Protein AF-A0A4Y2DY55-F1 (afdb_monomer)

Nearest PDB structures (foldseek):
  5dmr-assembly1_A  TM=7.434E-01  e=4.545E-01  Moloney murine leukemia virus isolate Shinnick
  4rkr-assembly2_D  TM=4.134E-01  e=8.591E+00  Arthrobacter sp. FB24
  8x36-assembly1_A  TM=2.625E-01  e=5.687E+00  Solanum lycopersicum
  8x35-assembly1_A  TM=2.586E-01  e=8.591E+00  Solanum lycopersicum
  6y30-assembly2_B  TM=1.862E-01  e=9.524E+00  Homo sapiens

Sequence (293 aa):
MAFGKSKKVAEILVKPNDKSDAPMREKVEMLLEHFFPWSTSSLMENYTPEPEHFQEYTEKEAVLAAINFAVRWAQENGFKINIYTDSQSSIEALRSTRSRSAFIILAKKNLYLAGNSVELTWVKAHVGDPDNELADHHAKLATTDGENMNVQTPLSCVKFKITKNLMKDWQYNWENYDSDSGKRSRSFMPCVNKKLLVHNKCLVYFLTGHGPFPCYLHRFKKLNSPLCPCGRPGDADHYFFHCPLTKEHHLTEPALNHLVEWFKNVLKNRECILRLEMIFRFCEEMCNRLNQY

Secondary structure (DSSP, 8-state):
--SHHHHHHHHHHH-TTSS----HHHHHHHHHHHH-TTHHHHHHHS------------HHHHHHHHHHHHHHHHHHHT--EEEEE--HHHHHHHH-S----HHHHHHHHHHHHHGGGEEEEE--TTS--HHHHHHHHHHHHHHHH------PPPHHHHHHHHHHHHHHHHHHHHHH--SHHHHHHHHH-SS--TTHHHH-HHHHHHHH--SS-HHHHHHTTSSS--B-TTSSB--HHIIIII-GGGGGGPPPPPPGGGHHHHHHHHHH-HHHHHHHHHHHHHHHHHHHHHTT-

Solvent-accessible surface area (backbone atoms only — not comparable to full-atom values): 17282 Å² total; per-residue (Å²): 145,77,76,66,63,64,58,55,53,52,46,50,77,76,37,81,86,64,89,65,95,62,53,72,65,55,56,50,52,55,50,45,42,71,80,36,77,71,48,62,70,59,61,65,74,69,61,70,74,72,82,64,85,76,79,80,73,53,72,56,55,52,52,46,47,52,52,39,48,52,47,49,54,28,58,79,69,73,43,74,49,76,45,78,42,56,55,61,72,39,54,53,55,64,69,48,94,78,70,84,46,68,67,58,52,49,38,42,51,50,49,58,74,41,48,92,33,51,45,82,44,82,46,77,72,93,72,80,51,68,68,61,54,49,49,52,50,51,56,55,47,43,74,78,77,46,82,88,76,93,70,83,72,50,68,66,59,54,52,48,52,53,52,52,52,53,49,51,55,50,40,54,50,59,75,66,43,90,43,72,38,47,52,48,28,34,59,44,44,82,63,84,57,90,62,58,83,74,69,43,72,61,58,53,23,56,40,41,46,44,59,61,26,32,40,43,32,24,76,70,71,63,33,98,50,36,51,33,96,87,75,44,70,17,42,47,67,34,49,41,57,66,31,81,91,33,57,95,45,45,52,85,77,66,57,82,96,39,30,41,60,50,46,54,49,40,78,70,31,67,69,53,48,52,26,48,48,51,47,49,52,52,34,37,58,50,48,56,58,62,57,77,113

InterPro domains:
  IPR002156 Ribonuclease H domain [PF00075] (58-142)
  IPR002156 Ribonuclease H domain [PS50879] (1-144)
  IPR012337 Ribonuclease H-like superfamily [SSF53098] (57-144)
  IPR036397 Ribonuclease H superfamily [G3DSA:3.30.420.10] (38-152)

pLDDT: mean 77.85, std 19.41, range [27.19, 97.69]

Structure (mmCIF, N/CA/C/O backbone):
data_AF-A0A4Y2DY55-F1
#
_entry.id   AF-A0A4Y2DY55-F1
#
loop_
_atom_site.group_PDB
_atom_site.id
_atom_site.type_symbol
_atom_site.label_atom_id
_atom_site.label_alt_id
_atom_site.label_comp_id
_atom_site.label_asym_id
_atom_site.label_entity_id
_atom_site.label_seq_id
_atom_site.pdbx_PDB_ins_code
_atom_site.Cartn_x
_atom_site.Cartn_y
_atom_site.Cartn_z
_atom_site.occupancy
_atom_site.B_iso_or_equiv
_atom_site.auth_seq_id
_atom_site.auth_comp_id
_atom_site.auth_asym_id
_atom_site.auth_atom_id
_atom_site.pdbx_PDB_model_num
ATOM 1 N N . MET A 1 1 ? 37.511 -1.792 4.182 1.00 28.73 1 MET A N 1
ATOM 2 C CA . MET A 1 1 ? 36.784 -2.753 5.043 1.00 28.73 1 MET A CA 1
ATOM 3 C C . MET A 1 1 ? 35.260 -2.587 4.871 1.00 28.73 1 MET A C 1
ATOM 5 O O . MET A 1 1 ? 34.565 -2.295 5.827 1.00 28.73 1 MET A O 1
ATOM 9 N N . ALA A 1 2 ? 34.724 -2.738 3.646 1.00 28.81 2 ALA A N 1
ATOM 10 C CA . ALA A 1 2 ? 33.306 -2.449 3.332 1.00 28.81 2 ALA A CA 1
ATOM 11 C C . ALA A 1 2 ? 32.596 -3.562 2.523 1.00 28.81 2 ALA A C 1
ATOM 13 O O . ALA A 1 2 ? 31.478 -3.386 2.053 1.00 28.81 2 ALA A O 1
ATOM 14 N N . PHE A 1 3 ? 33.227 -4.730 2.371 1.00 27.36 3 PHE A N 1
ATOM 15 C CA . PHE A 1 3 ? 32.737 -5.809 1.501 1.00 27.36 3 PHE A CA 1
ATOM 16 C C . PHE A 1 3 ? 31.787 -6.809 2.192 1.00 27.36 3 PHE A C 1
ATOM 18 O O . PHE A 1 3 ? 31.249 -7.694 1.535 1.00 27.36 3 PHE A O 1
ATOM 25 N N . GLY A 1 4 ? 31.536 -6.665 3.501 1.00 31.44 4 GLY A N 1
ATOM 26 C CA . GLY A 1 4 ? 30.723 -7.616 4.277 1.00 31.44 4 GLY A CA 1
ATOM 27 C C . GLY A 1 4 ? 29.205 -7.400 4.205 1.00 31.44 4 GLY A C 1
ATOM 28 O O . GLY A 1 4 ? 28.454 -8.371 4.175 1.00 31.44 4 GLY A O 1
ATOM 29 N N . LYS A 1 5 ? 28.729 -6.145 4.144 1.00 37.25 5 LYS A N 1
ATOM 30 C CA . LYS A 1 5 ? 27.285 -5.834 4.224 1.00 37.25 5 LYS A CA 1
ATOM 31 C C . LYS A 1 5 ? 26.521 -6.173 2.935 1.00 37.25 5 LYS A C 1
ATOM 33 O O . LYS A 1 5 ? 25.445 -6.754 2.996 1.00 37.25 5 LYS A O 1
ATOM 38 N N . SER A 1 6 ? 27.101 -5.887 1.767 1.00 43.84 6 SER A N 1
ATOM 39 C CA . SER A 1 6 ? 26.439 -6.076 0.461 1.00 43.84 6 SER A CA 1
ATOM 40 C C . SER A 1 6 ? 26.175 -7.552 0.118 1.00 43.84 6 SER A C 1
ATOM 42 O O . SER A 1 6 ? 25.095 -7.904 -0.353 1.00 43.84 6 SER A O 1
ATOM 44 N N . LYS A 1 7 ? 27.122 -8.446 0.438 1.00 42.28 7 LYS A N 1
ATOM 45 C CA . LYS A 1 7 ? 26.986 -9.888 0.172 1.00 42.28 7 LYS A CA 1
ATOM 46 C C . LYS A 1 7 ? 25.873 -10.530 1.016 1.00 42.28 7 LYS A C 1
ATOM 48 O O . LYS A 1 7 ? 25.083 -11.313 0.503 1.00 42.28 7 LYS A O 1
ATOM 53 N N . LYS A 1 8 ? 25.756 -10.106 2.277 1.00 44.84 8 LYS A N 1
ATOM 54 C CA . LYS A 1 8 ? 24.761 -10.593 3.243 1.00 44.84 8 LYS A CA 1
ATOM 55 C C . LYS A 1 8 ? 23.335 -10.124 2.898 1.00 44.84 8 LYS A C 1
ATOM 57 O O . LYS A 1 8 ? 22.386 -10.884 3.045 1.00 44.84 8 LYS A O 1
ATOM 62 N N . VAL A 1 9 ? 23.185 -8.902 2.372 1.00 45.19 9 VAL A N 1
ATOM 63 C CA . VAL A 1 9 ? 21.902 -8.377 1.854 1.00 45.19 9 VAL A CA 1
ATOM 64 C C . VAL A 1 9 ? 21.446 -9.147 0.609 1.00 45.19 9 VAL A C 1
ATOM 66 O O . VAL A 1 9 ? 20.275 -9.509 0.505 1.00 45.19 9 VAL A O 1
ATOM 69 N N . ALA A 1 10 ? 22.369 -9.452 -0.308 1.00 39.59 10 ALA A N 1
ATOM 70 C CA . ALA A 1 10 ? 22.066 -10.256 -1.491 1.00 39.59 10 ALA A CA 1
ATOM 71 C C . ALA A 1 10 ? 21.642 -11.694 -1.128 1.00 39.59 10 ALA A C 1
ATOM 73 O O . ALA A 1 10 ? 20.697 -12.217 -1.711 1.00 39.59 10 ALA A O 1
ATOM 74 N N . GLU A 1 11 ? 22.272 -12.314 -0.127 1.00 43.06 11 GLU A N 1
ATOM 75 C CA . GLU A 1 11 ? 21.896 -13.650 0.363 1.00 43.06 11 GLU A CA 1
ATOM 76 C C . GLU A 1 11 ? 20.493 -13.676 1.003 1.00 43.06 11 GLU A C 1
ATOM 78 O O . GLU A 1 11 ? 19.710 -14.582 0.714 1.00 43.06 11 GLU A O 1
ATOM 83 N N . ILE A 1 12 ? 20.121 -12.645 1.778 1.00 46.09 12 ILE A N 1
ATOM 84 C CA . ILE A 1 12 ? 18.781 -12.505 2.389 1.00 46.09 12 ILE A CA 1
ATOM 85 C C . ILE A 1 12 ? 17.676 -12.367 1.328 1.00 46.09 12 ILE A C 1
ATOM 87 O O . ILE A 1 12 ? 16.589 -12.922 1.496 1.00 46.09 12 ILE A O 1
ATOM 91 N N . LEU A 1 13 ? 17.946 -11.654 0.230 1.00 41.47 13 LEU A N 1
ATOM 92 C CA . LEU A 1 13 ? 16.992 -11.449 -0.867 1.00 41.47 13 LEU A CA 1
ATOM 93 C C . LEU A 1 13 ? 16.804 -12.693 -1.751 1.00 41.47 13 LEU A C 1
ATOM 95 O O . LEU A 1 13 ? 15.737 -12.867 -2.338 1.00 41.47 13 LEU A O 1
ATOM 99 N N . VAL A 1 14 ? 17.828 -13.547 -1.859 1.00 38.91 14 VAL A N 1
ATOM 100 C CA . VAL A 1 14 ? 17.834 -14.708 -2.766 1.00 38.91 14 VAL A CA 1
ATOM 101 C C . VAL A 1 14 ? 17.392 -1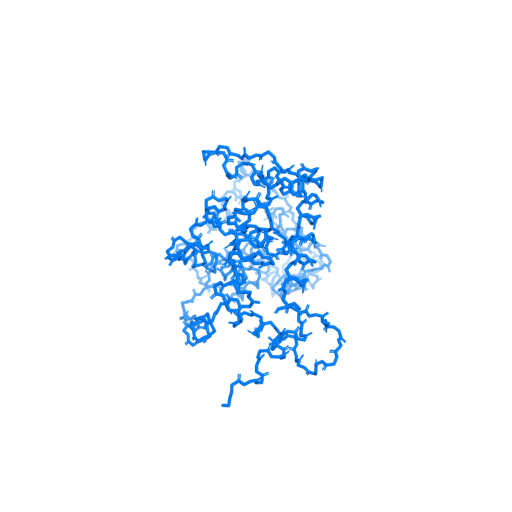5.998 -2.062 1.00 38.91 14 VAL A C 1
ATOM 103 O O . VAL A 1 14 ? 16.787 -16.855 -2.706 1.00 38.91 14 VAL A O 1
ATOM 106 N N . LYS A 1 15 ? 17.640 -16.153 -0.751 1.00 46.12 15 LYS A N 1
ATOM 107 C CA . LYS A 1 15 ? 17.261 -17.349 0.028 1.00 46.12 15 LYS A CA 1
ATOM 108 C C . LYS A 1 15 ? 16.817 -17.000 1.465 1.00 46.12 15 LYS A C 1
ATOM 110 O O . LYS A 1 15 ? 17.585 -17.177 2.408 1.00 46.12 15 LYS A O 1
ATOM 115 N N . PRO A 1 16 ? 15.563 -16.564 1.685 1.00 44.62 16 PRO A N 1
ATOM 116 C CA . PRO A 1 16 ? 15.116 -16.027 2.980 1.00 44.62 16 PRO A CA 1
ATOM 117 C C . PRO A 1 16 ? 15.140 -17.033 4.150 1.00 44.62 16 PRO A C 1
ATOM 119 O O . PRO A 1 16 ? 15.225 -16.619 5.311 1.00 44.62 16 PRO A O 1
ATOM 122 N N . ASN A 1 17 ? 15.106 -18.337 3.847 1.00 45.53 17 ASN A N 1
ATOM 123 C CA . ASN A 1 17 ? 15.098 -19.434 4.825 1.00 45.53 17 ASN A CA 1
ATOM 124 C C . ASN A 1 17 ? 16.456 -20.126 5.011 1.00 45.53 17 ASN A C 1
ATOM 126 O O . ASN A 1 17 ? 16.556 -21.030 5.835 1.00 45.53 17 ASN A O 1
ATOM 130 N N . ASP A 1 18 ? 17.487 -19.740 4.260 1.00 47.56 18 ASP A N 1
ATOM 131 C CA . ASP A 1 18 ? 18.751 -20.474 4.233 1.00 47.56 18 ASP A CA 1
ATOM 132 C C . ASP A 1 18 ? 19.837 -19.674 4.978 1.00 47.56 18 ASP A C 1
ATOM 134 O O . ASP A 1 18 ? 20.339 -18.658 4.503 1.00 47.56 18 ASP A O 1
ATOM 138 N N . LYS A 1 19 ? 20.159 -20.146 6.189 1.00 46.50 19 LYS A N 1
ATOM 139 C CA . LYS A 1 19 ? 21.408 -19.916 6.946 1.00 46.50 19 LYS A CA 1
ATOM 140 C C . LYS A 1 19 ? 21.885 -18.474 7.185 1.00 46.50 19 LYS A C 1
ATOM 142 O O . LYS A 1 19 ? 23.085 -18.209 7.125 1.00 46.50 19 LYS A O 1
ATOM 147 N N . SER A 1 20 ? 21.007 -17.556 7.579 1.00 51.97 20 SER A N 1
ATOM 148 C CA . SER A 1 20 ? 21.468 -16.435 8.409 1.00 51.97 20 SER A CA 1
ATOM 149 C C . SER A 1 20 ? 20.766 -16.464 9.761 1.00 51.97 20 SER A C 1
ATOM 151 O O . SER A 1 20 ? 19.554 -16.260 9.842 1.00 51.97 20 SER A O 1
ATOM 153 N N . ASP A 1 21 ? 21.548 -16.702 10.819 1.00 52.91 21 ASP A N 1
ATOM 154 C CA . ASP A 1 21 ? 21.138 -16.656 12.235 1.00 52.91 21 ASP A CA 1
ATOM 155 C C . ASP A 1 21 ? 20.734 -15.238 12.696 1.00 52.91 21 ASP A C 1
ATOM 157 O O . ASP A 1 21 ? 20.569 -14.972 13.883 1.00 52.91 21 ASP A O 1
ATOM 161 N N . ALA A 1 22 ? 20.579 -14.303 11.755 1.00 53.56 22 ALA A N 1
ATOM 162 C CA . ALA A 1 22 ? 20.163 -12.939 12.018 1.00 53.56 22 ALA A CA 1
ATOM 163 C C . ALA A 1 22 ? 18.680 -12.916 12.446 1.00 53.56 22 ALA A C 1
ATOM 165 O O . ALA A 1 22 ? 17.818 -13.422 11.708 1.00 53.56 22 ALA A O 1
ATOM 166 N N . PRO A 1 23 ? 18.344 -12.309 13.600 1.00 54.12 23 PRO A N 1
ATOM 167 C CA . PRO A 1 23 ? 16.967 -12.077 14.012 1.00 54.12 23 PRO A CA 1
ATOM 168 C C . PRO A 1 23 ? 16.166 -11.353 12.922 1.00 54.12 23 PRO A C 1
ATOM 170 O O . PRO A 1 23 ? 16.692 -10.524 12.181 1.00 54.12 23 PRO A O 1
ATOM 173 N N . MET A 1 24 ? 14.857 -11.612 12.844 1.00 44.44 24 MET A N 1
ATOM 174 C CA . MET A 1 24 ? 13.967 -11.010 11.835 1.00 44.44 24 MET A CA 1
ATOM 175 C C . MET A 1 24 ? 14.046 -9.475 11.805 1.00 44.44 24 MET A C 1
ATOM 177 O O . MET A 1 24 ? 13.954 -8.871 10.741 1.00 44.44 24 MET A O 1
ATOM 181 N N . ARG A 1 25 ? 14.277 -8.856 12.968 1.00 45.53 25 ARG A N 1
ATOM 182 C CA . ARG A 1 25 ? 14.511 -7.418 13.110 1.00 45.53 25 ARG A CA 1
ATOM 183 C C . ARG A 1 25 ? 15.734 -6.942 12.318 1.00 45.53 25 ARG A C 1
ATOM 185 O O . ARG A 1 25 ? 15.621 -5.988 11.562 1.00 45.53 25 ARG A O 1
ATOM 192 N N . GLU A 1 26 ? 16.852 -7.651 12.427 1.00 52.09 26 GLU A N 1
ATOM 193 C CA . GLU A 1 26 ? 18.099 -7.320 11.732 1.00 52.09 26 GLU A CA 1
ATOM 194 C C . GLU A 1 26 ? 17.940 -7.503 10.211 1.00 52.09 26 GLU A C 1
ATOM 196 O O . GLU A 1 26 ? 18.385 -6.669 9.430 1.00 52.09 26 GLU A O 1
ATOM 201 N N . LYS A 1 27 ? 17.192 -8.527 9.766 1.00 50.62 27 LYS A N 1
ATOM 202 C CA . LYS A 1 27 ? 16.850 -8.713 8.340 1.00 50.62 27 LYS A CA 1
ATOM 203 C C . LYS A 1 27 ? 16.033 -7.541 7.780 1.00 50.62 27 LYS A C 1
ATOM 205 O O . LYS A 1 27 ? 16.259 -7.126 6.646 1.00 50.62 27 LYS A O 1
ATOM 210 N N . VAL A 1 28 ? 15.094 -7.008 8.564 1.00 46.78 28 VAL A N 1
ATOM 211 C CA . VAL A 1 28 ? 14.270 -5.848 8.186 1.00 46.78 28 VAL A CA 1
ATOM 212 C C . VAL A 1 28 ? 15.101 -4.564 8.167 1.00 46.78 28 VAL A C 1
ATOM 214 O O . VAL A 1 28 ? 15.022 -3.820 7.194 1.00 46.78 28 VAL A O 1
ATOM 217 N N . GLU A 1 29 ? 15.932 -4.330 9.183 1.00 48.38 29 GLU A N 1
ATOM 218 C CA . GLU A 1 29 ? 16.834 -3.170 9.254 1.00 48.38 29 GLU A CA 1
ATOM 219 C C . GLU A 1 29 ? 17.819 -3.158 8.072 1.00 48.38 29 GLU A C 1
ATOM 221 O O . GLU A 1 29 ? 17.956 -2.141 7.397 1.00 48.38 29 GLU A O 1
ATOM 226 N N . MET A 1 30 ? 18.405 -4.306 7.718 1.00 52.41 30 MET A N 1
ATOM 227 C CA . MET A 1 30 ? 19.310 -4.430 6.567 1.00 52.41 30 MET A CA 1
ATOM 228 C C . MET A 1 30 ? 18.632 -4.151 5.216 1.00 52.41 30 MET A C 1
ATOM 230 O O . MET A 1 30 ? 19.257 -3.588 4.315 1.00 52.41 30 MET A O 1
ATOM 234 N N . LEU A 1 31 ? 17.361 -4.534 5.053 1.00 48.19 31 LEU A N 1
ATOM 235 C CA . LEU A 1 31 ? 16.581 -4.217 3.852 1.00 48.19 31 LEU A CA 1
ATOM 236 C C . LEU A 1 31 ? 16.243 -2.723 3.797 1.00 48.19 31 LEU A C 1
ATOM 238 O O . LEU A 1 31 ? 16.374 -2.104 2.743 1.00 48.19 31 LEU A O 1
ATOM 242 N N . LEU A 1 32 ? 15.854 -2.135 4.929 1.00 45.34 32 LEU A N 1
ATOM 243 C CA . LEU A 1 32 ? 15.557 -0.709 5.025 1.00 45.34 32 LEU A CA 1
ATOM 244 C C . LEU A 1 32 ? 16.797 0.151 4.752 1.00 45.34 32 LEU A C 1
ATOM 246 O O . LEU A 1 32 ? 16.690 1.103 3.991 1.00 45.34 32 LEU A O 1
ATOM 250 N N . GLU A 1 33 ? 17.977 -0.215 5.260 1.00 51.12 33 GLU A N 1
ATOM 251 C CA . GLU A 1 33 ? 19.235 0.475 4.932 1.00 51.12 33 GLU A CA 1
ATOM 252 C C . GLU A 1 33 ? 19.583 0.388 3.440 1.00 51.12 33 GLU A C 1
ATOM 254 O O . GLU A 1 33 ? 20.056 1.359 2.853 1.00 51.12 33 GLU A O 1
ATOM 259 N N . HIS A 1 34 ? 19.344 -0.763 2.804 1.00 48.78 34 HIS A N 1
ATOM 260 C CA . HIS A 1 34 ? 19.652 -0.955 1.387 1.00 48.78 34 HIS A CA 1
ATOM 261 C C . HIS A 1 34 ? 18.755 -0.116 0.468 1.00 48.78 34 HIS A C 1
ATOM 263 O O . HIS A 1 34 ? 19.238 0.487 -0.490 1.00 48.78 34 HIS A O 1
ATOM 269 N N . PHE A 1 35 ? 17.451 -0.080 0.751 1.00 43.22 35 PHE A N 1
ATOM 270 C CA . PHE A 1 35 ? 16.493 0.679 -0.054 1.00 43.22 35 PHE A CA 1
ATOM 271 C C . PHE A 1 35 ? 16.429 2.161 0.342 1.00 43.22 35 PHE A C 1
ATOM 273 O O . PHE A 1 35 ? 16.072 2.996 -0.489 1.00 43.22 35 PHE A O 1
ATOM 280 N N . PHE A 1 36 ? 16.798 2.496 1.582 1.00 50.94 36 PHE A N 1
ATOM 281 C CA . PHE A 1 36 ? 16.631 3.823 2.175 1.00 50.94 36 PHE A CA 1
ATOM 282 C C . PHE A 1 36 ? 17.839 4.196 3.068 1.00 50.94 36 PHE A C 1
ATOM 284 O O . PHE A 1 36 ? 17.703 4.294 4.292 1.00 50.94 36 PHE A O 1
ATOM 291 N N . PRO A 1 37 ? 19.022 4.454 2.477 1.00 42.47 37 PRO A N 1
ATOM 292 C CA . PRO A 1 37 ? 20.307 4.577 3.187 1.00 42.47 37 PRO A CA 1
ATOM 293 C C . PRO A 1 37 ? 20.438 5.760 4.164 1.00 42.47 37 PRO A C 1
ATOM 295 O O . PRO A 1 37 ? 21.410 5.823 4.906 1.00 42.47 37 PRO A O 1
ATOM 298 N N . TRP A 1 38 ? 19.464 6.674 4.199 1.00 41.66 38 TRP A N 1
ATOM 299 C CA . TRP A 1 38 ? 19.427 7.829 5.112 1.00 41.66 38 TRP A CA 1
ATOM 300 C C . TRP A 1 38 ? 18.340 7.707 6.189 1.00 41.66 38 TRP A C 1
ATOM 302 O O . TRP A 1 38 ? 18.188 8.586 7.031 1.00 41.66 38 TRP A O 1
ATOM 312 N N . SER A 1 39 ? 17.558 6.624 6.149 1.00 43.50 39 SER A N 1
ATOM 313 C CA . SER A 1 39 ? 16.384 6.457 7.003 1.00 43.50 39 SER A CA 1
ATOM 314 C C . SER A 1 39 ? 16.743 5.961 8.408 1.00 43.50 39 SER A C 1
ATOM 316 O O . SER A 1 39 ? 16.085 6.355 9.360 1.00 43.50 39 SER A O 1
ATOM 318 N N . THR A 1 40 ? 17.806 5.172 8.596 1.00 42.00 40 THR A N 1
ATOM 319 C CA . THR A 1 40 ? 18.056 4.514 9.892 1.00 42.00 40 THR A CA 1
ATOM 320 C C . THR A 1 40 ? 18.629 5.431 10.973 1.00 42.00 40 THR A C 1
ATOM 322 O O . THR A 1 40 ? 18.114 5.398 12.090 1.00 42.00 40 THR A O 1
ATOM 325 N N . SER A 1 41 ? 19.594 6.309 10.671 1.00 39.78 41 SER A N 1
ATOM 326 C CA . SER A 1 41 ? 20.085 7.278 11.674 1.00 39.78 41 SER A CA 1
ATOM 327 C C . SER A 1 41 ? 19.026 8.323 12.039 1.00 39.78 41 SER A C 1
ATOM 329 O O . SER A 1 41 ? 18.891 8.680 13.200 1.00 39.78 41 SER A O 1
ATOM 331 N N . SER A 1 42 ? 18.199 8.762 11.085 1.00 38.41 42 SER A N 1
ATOM 332 C CA . SER A 1 42 ? 17.177 9.786 11.344 1.00 38.41 42 SER A CA 1
ATOM 333 C C . SER A 1 42 ? 15.892 9.251 11.993 1.00 38.41 42 SER A C 1
ATOM 335 O O . SER A 1 42 ? 15.245 10.013 12.709 1.00 38.41 42 SER A O 1
ATOM 337 N N . LEU A 1 43 ? 15.489 7.993 11.753 1.00 38.47 43 LEU A N 1
ATOM 338 C CA . LEU A 1 43 ? 14.242 7.438 12.310 1.00 38.47 43 LEU A CA 1
ATOM 339 C C . LEU A 1 43 ? 14.391 6.868 13.722 1.00 38.47 43 LEU A C 1
ATOM 341 O O . LEU A 1 43 ? 13.383 6.779 14.420 1.00 38.47 43 LEU A O 1
ATOM 345 N N . MET A 1 44 ? 15.597 6.466 14.146 1.00 34.53 44 MET A N 1
ATOM 346 C CA . MET A 1 44 ? 15.798 5.911 15.492 1.00 34.53 44 MET A CA 1
ATOM 347 C C . MET A 1 44 ? 16.407 6.900 16.495 1.00 34.53 44 MET A C 1
ATOM 349 O O . MET A 1 44 ? 16.096 6.768 17.675 1.00 34.53 44 MET A O 1
ATOM 353 N N . GLU A 1 45 ? 17.200 7.898 16.078 1.00 34.53 45 GLU A N 1
ATOM 354 C CA . GLU A 1 45 ? 17.798 8.860 17.030 1.00 34.53 45 GLU A CA 1
ATOM 355 C C . GLU A 1 45 ? 16.877 10.036 17.397 1.00 34.53 45 GLU A C 1
ATOM 357 O O . GLU A 1 45 ? 17.032 10.592 18.476 1.00 34.53 45 GLU A O 1
ATOM 362 N N . ASN A 1 46 ? 15.868 10.366 16.578 1.00 35.62 46 ASN A N 1
ATOM 363 C CA . ASN A 1 46 ? 14.994 11.529 16.817 1.00 35.62 46 ASN A CA 1
ATOM 364 C C . ASN A 1 46 ? 13.515 11.193 17.068 1.00 35.62 46 ASN A C 1
ATOM 366 O O . ASN A 1 46 ? 12.682 12.096 17.086 1.00 35.62 46 ASN A O 1
ATOM 370 N N . TYR A 1 47 ? 13.161 9.922 17.282 1.00 37.00 47 TYR A N 1
ATOM 371 C CA . TYR A 1 47 ? 11.809 9.559 17.724 1.00 37.00 47 TYR A CA 1
ATOM 372 C C . TYR A 1 47 ? 11.814 9.064 19.172 1.00 37.00 47 TYR A C 1
ATOM 374 O O . TYR A 1 47 ? 11.390 7.953 19.484 1.00 37.00 47 TYR A O 1
ATOM 382 N N . THR A 1 48 ? 12.267 9.916 20.086 1.00 31.64 48 THR A N 1
ATOM 383 C CA . THR A 1 48 ? 11.601 10.024 21.384 1.00 31.64 48 THR A CA 1
ATOM 384 C C . THR A 1 48 ? 10.320 10.802 21.128 1.00 31.64 48 THR A C 1
ATOM 386 O O . THR A 1 48 ? 10.414 12.007 20.892 1.00 31.64 48 THR A O 1
ATOM 389 N N . PRO A 1 49 ? 9.129 10.171 21.110 1.00 32.66 49 PRO A N 1
ATOM 390 C CA . PRO A 1 49 ? 7.923 10.968 21.227 1.00 32.66 49 PRO A CA 1
ATOM 391 C C . PRO A 1 49 ? 8.091 11.786 22.509 1.00 32.66 49 PRO A C 1
ATOM 393 O O . PRO A 1 49 ? 8.248 11.206 23.587 1.00 32.66 49 PRO A O 1
ATOM 396 N N . GLU A 1 50 ? 8.130 13.114 22.377 1.00 27.19 50 GLU A N 1
ATOM 397 C CA . GLU A 1 50 ? 7.818 14.013 23.485 1.00 27.19 50 GLU A CA 1
ATOM 398 C C . GLU A 1 50 ? 6.604 13.400 24.194 1.00 27.19 50 GLU A C 1
ATOM 400 O O . GLU A 1 50 ? 5.637 13.028 23.512 1.00 27.19 50 GLU A O 1
ATOM 405 N N . PRO A 1 51 ? 6.644 13.193 25.519 1.00 33.09 51 PRO A N 1
ATOM 406 C CA . PRO A 1 51 ? 5.496 12.718 26.262 1.00 33.09 51 PRO A CA 1
ATOM 407 C C . PRO A 1 51 ? 4.483 13.863 26.365 1.00 33.09 51 PRO A C 1
ATOM 409 O O . PRO A 1 51 ? 4.101 14.274 27.457 1.00 33.09 51 PRO A O 1
ATOM 412 N N . GLU A 1 52 ? 4.014 14.379 25.227 1.00 33.75 52 GLU A N 1
ATOM 413 C CA . GLU A 1 52 ? 2.707 15.002 25.177 1.00 33.75 52 GLU A CA 1
ATOM 414 C C . GLU A 1 52 ? 1.755 13.971 25.783 1.00 33.75 52 GLU A C 1
ATOM 416 O O . GLU A 1 52 ? 1.761 12.794 25.415 1.00 33.75 52 GLU A O 1
ATOM 421 N N . HIS A 1 53 ? 1.018 14.364 26.816 1.00 38.50 53 HIS A N 1
ATOM 422 C CA . HIS A 1 53 ? 0.028 13.511 27.456 1.00 38.50 53 HIS A CA 1
ATOM 423 C C . HIS A 1 53 ? -1.009 13.080 26.406 1.00 38.50 53 HIS A C 1
ATOM 425 O O . HIS A 1 53 ? -1.984 13.773 26.131 1.00 38.50 53 HIS A O 1
ATOM 431 N N . PHE A 1 54 ? -0.767 11.934 25.766 1.00 39.53 54 PHE A N 1
ATOM 432 C CA . PHE A 1 54 ? -1.565 11.428 24.655 1.00 39.53 54 PHE A CA 1
ATOM 433 C C . PHE A 1 54 ? -2.811 10.711 25.177 1.00 39.53 54 PHE A C 1
ATOM 435 O O . PHE A 1 54 ? -2.915 9.484 25.097 1.00 39.53 54 PHE A O 1
ATOM 442 N N . GLN A 1 55 ? -3.774 11.480 25.674 1.00 43.56 55 GLN A N 1
ATOM 443 C CA . GLN A 1 55 ? -5.112 10.994 26.005 1.00 43.56 55 GLN A CA 1
ATOM 444 C C . GLN A 1 55 ? -6.135 11.543 25.014 1.00 43.56 55 GLN A C 1
ATOM 446 O O . GLN A 1 55 ? -6.918 12.432 25.309 1.00 43.56 55 GLN A O 1
ATOM 451 N N . GLU A 1 56 ? -6.132 10.976 23.810 1.00 45.03 56 GLU A N 1
ATOM 452 C CA . GLU A 1 56 ? -7.319 11.023 22.954 1.00 45.03 56 GLU A CA 1
ATOM 453 C C . GLU A 1 56 ? -8.011 9.667 23.057 1.00 45.03 56 GLU A C 1
ATOM 455 O O . GLU A 1 56 ? -7.500 8.657 22.559 1.00 45.03 56 GLU A O 1
ATOM 460 N N . TYR A 1 57 ? -9.158 9.658 23.731 1.00 56.44 57 TYR A N 1
ATOM 461 C CA . TYR A 1 57 ? -10.052 8.512 23.794 1.00 56.44 57 TYR A CA 1
ATOM 462 C C . TYR A 1 57 ? -10.862 8.415 22.511 1.00 56.44 57 TYR A C 1
ATOM 464 O O . TYR A 1 57 ? -11.405 9.406 22.025 1.00 56.44 57 TYR A O 1
ATOM 472 N N . THR A 1 58 ? -10.988 7.208 21.964 1.00 67.75 58 THR A N 1
ATOM 473 C CA . THR A 1 58 ? -12.071 6.970 21.007 1.00 67.75 58 THR A CA 1
ATOM 474 C C . THR A 1 58 ? -13.407 7.012 21.750 1.00 67.75 58 THR A C 1
ATOM 476 O O . THR A 1 58 ? -13.484 6.604 22.908 1.00 67.75 58 THR A O 1
ATOM 479 N N . GLU A 1 59 ? -14.476 7.458 21.088 1.00 74.00 59 GLU A N 1
ATOM 480 C CA . GLU A 1 59 ? -15.843 7.487 21.642 1.00 74.00 59 GLU A CA 1
ATOM 481 C C . GLU A 1 59 ? -16.214 6.157 22.326 1.00 74.00 59 GLU A C 1
ATOM 483 O O . GLU A 1 59 ? -16.669 6.111 23.466 1.00 74.00 59 GLU A O 1
ATOM 488 N N . LYS A 1 60 ? -15.879 5.044 21.668 1.00 75.50 60 LYS A N 1
ATOM 489 C CA . LYS A 1 60 ? -16.052 3.687 22.190 1.00 75.50 60 LYS A CA 1
ATOM 490 C C . LYS A 1 60 ? -15.315 3.434 23.511 1.00 75.50 60 LYS A C 1
ATOM 492 O O . LYS A 1 60 ? -15.827 2.734 24.379 1.00 75.50 60 LYS A O 1
ATOM 497 N N . GLU A 1 61 ? -14.091 3.929 23.661 1.00 74.56 61 GLU A N 1
ATOM 498 C CA . GLU A 1 61 ? -13.307 3.753 24.890 1.00 74.56 61 GLU A CA 1
ATOM 499 C C . GLU A 1 61 ? -13.874 4.587 26.037 1.00 74.56 61 GLU A C 1
ATOM 501 O O . GLU A 1 61 ? -13.945 4.078 27.154 1.00 74.56 61 GLU A O 1
ATOM 506 N N . ALA A 1 62 ? -14.342 5.806 25.752 1.00 76.69 62 ALA A N 1
ATOM 507 C CA . ALA A 1 62 ? -15.020 6.652 26.730 1.00 76.69 62 ALA A CA 1
ATOM 508 C C . ALA A 1 62 ? -16.314 5.995 27.243 1.00 76.69 62 ALA A C 1
ATOM 510 O O . ALA A 1 62 ? -16.527 5.901 28.452 1.00 76.69 62 ALA A O 1
ATOM 511 N N . VAL A 1 63 ? -17.131 5.429 26.349 1.00 82.88 63 VAL A N 1
ATOM 512 C CA . VAL A 1 63 ? -18.354 4.713 26.749 1.00 82.88 63 VAL A CA 1
ATOM 513 C C . VAL A 1 63 ? -18.032 3.465 27.575 1.00 82.88 63 VAL A C 1
ATOM 515 O O . VAL A 1 63 ? -18.644 3.217 28.612 1.00 82.88 63 VAL A O 1
ATOM 518 N N . LEU A 1 64 ? -17.031 2.679 27.172 1.00 84.00 64 LEU A N 1
ATOM 519 C CA . LEU A 1 64 ? -16.605 1.508 27.942 1.00 84.00 64 LEU A CA 1
ATOM 520 C C . LEU A 1 64 ? -16.022 1.884 29.319 1.00 84.00 64 LEU A C 1
ATOM 522 O O . LEU A 1 64 ? -16.172 1.112 30.268 1.00 84.00 64 LEU A O 1
ATOM 526 N N . ALA A 1 65 ? -15.384 3.051 29.442 1.00 82.38 65 ALA A N 1
ATOM 527 C CA . ALA A 1 65 ? -14.944 3.636 30.711 1.00 82.38 65 ALA A CA 1
ATOM 528 C C . ALA A 1 65 ? -16.118 3.988 31.617 1.00 82.38 65 ALA A C 1
ATOM 530 O O . ALA A 1 65 ? -16.120 3.548 32.768 1.00 82.38 65 ALA A O 1
ATOM 531 N N . ALA A 1 66 ? -17.140 4.657 31.084 1.00 84.31 66 ALA A N 1
ATOM 532 C CA . ALA A 1 66 ? -18.363 4.960 31.818 1.00 84.31 66 ALA A CA 1
ATOM 533 C C . ALA A 1 66 ? -19.077 3.682 32.299 1.00 84.31 66 ALA A C 1
ATOM 535 O O . ALA A 1 66 ? -19.411 3.569 33.478 1.00 84.31 66 ALA A O 1
ATOM 536 N N . ILE A 1 67 ? -19.223 2.670 31.432 1.00 86.12 67 ILE A N 1
ATOM 537 C CA . ILE A 1 67 ? -19.826 1.376 31.801 1.00 86.12 67 ILE A CA 1
ATOM 538 C C . ILE A 1 67 ? -19.025 0.709 32.925 1.00 86.12 67 ILE A C 1
ATOM 540 O O . ILE A 1 67 ? -19.591 0.287 33.930 1.00 86.12 67 ILE A O 1
ATOM 544 N N . ASN A 1 68 ? -17.700 0.615 32.779 1.00 87.75 68 ASN A N 1
ATOM 545 C CA . ASN A 1 68 ? -16.849 -0.016 33.786 1.00 87.75 68 ASN A CA 1
ATOM 546 C C . ASN A 1 68 ? -16.884 0.730 35.131 1.00 87.75 68 ASN A C 1
ATOM 548 O O . ASN A 1 68 ? -16.832 0.093 36.182 1.00 87.75 68 ASN A O 1
ATOM 552 N N . PHE A 1 69 ? -16.980 2.060 35.104 1.00 86.06 69 PHE A N 1
ATOM 553 C CA . PHE A 1 69 ? -17.140 2.880 36.301 1.00 86.06 69 PHE A CA 1
ATOM 554 C C . PHE A 1 69 ? -18.475 2.593 37.000 1.00 86.06 69 PHE A C 1
ATOM 556 O O . PHE A 1 69 ? -18.477 2.260 38.183 1.00 86.06 69 PHE A O 1
ATOM 563 N N . ALA A 1 70 ? -19.589 2.627 36.263 1.00 85.69 70 ALA A N 1
ATOM 564 C CA . ALA A 1 70 ? -20.921 2.354 36.802 1.00 85.69 70 ALA A CA 1
ATOM 565 C C . ALA A 1 70 ? -21.033 0.941 37.400 1.00 85.69 70 ALA A C 1
ATOM 567 O O . ALA A 1 70 ? -21.579 0.769 38.489 1.00 85.69 70 ALA A O 1
ATOM 568 N N . VAL A 1 71 ? -20.452 -0.064 36.732 1.00 88.06 71 VAL A N 1
ATOM 569 C CA . VAL A 1 71 ? -20.383 -1.445 37.240 1.00 88.06 71 VAL A CA 1
ATOM 570 C C . VAL A 1 71 ? -19.669 -1.496 38.589 1.00 88.06 71 VAL A C 1
ATOM 572 O O . VAL A 1 71 ? -20.193 -2.070 39.542 1.00 88.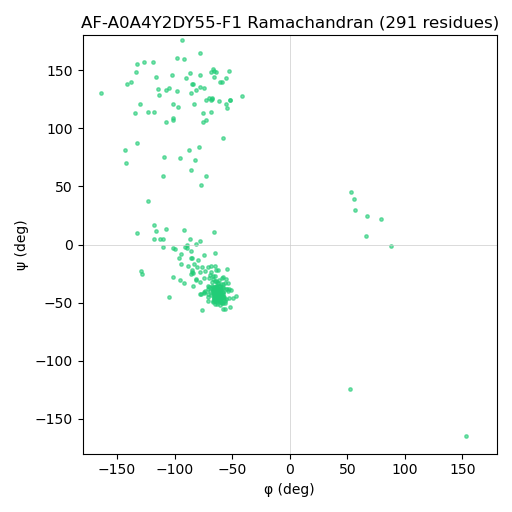06 71 VAL A O 1
ATOM 575 N N . ARG A 1 72 ? -18.482 -0.887 38.685 1.00 87.75 72 ARG A N 1
ATOM 576 C CA . ARG A 1 72 ? -17.698 -0.881 39.925 1.00 87.75 72 ARG A CA 1
ATOM 577 C C . ARG A 1 72 ? -18.419 -0.154 41.049 1.00 87.75 72 ARG A C 1
ATOM 579 O O . ARG A 1 72 ? -18.493 -0.684 42.150 1.00 87.75 72 ARG A O 1
ATOM 586 N N . TRP A 1 73 ? -18.993 1.008 40.753 1.00 87.31 73 TRP A N 1
ATOM 587 C CA . TRP A 1 73 ? -19.769 1.779 41.715 1.00 87.31 73 TRP A CA 1
ATOM 588 C C . TRP A 1 73 ? -20.947 0.964 42.266 1.00 87.31 73 TRP A C 1
ATOM 590 O O . TRP A 1 73 ? -21.148 0.914 43.479 1.00 87.31 73 TRP A O 1
ATOM 600 N N . ALA A 1 74 ? -21.681 0.253 41.405 1.00 87.50 74 ALA A N 1
ATOM 601 C CA . ALA A 1 74 ? -22.780 -0.608 41.835 1.00 87.50 74 ALA A CA 1
ATOM 602 C C . ALA A 1 74 ? -22.304 -1.761 42.729 1.00 87.50 74 ALA A C 1
ATOM 604 O O . ALA A 1 74 ? -22.936 -2.049 43.742 1.00 87.50 74 ALA A O 1
ATOM 605 N N . GLN A 1 75 ? -21.171 -2.390 42.397 1.00 87.56 75 GLN A N 1
ATOM 606 C CA . GLN A 1 75 ? -20.582 -3.456 43.212 1.00 87.56 75 GLN A CA 1
ATOM 607 C C . GLN A 1 75 ? -20.108 -2.955 44.581 1.00 87.56 75 GLN A C 1
ATOM 609 O O . GLN A 1 75 ? -20.397 -3.592 45.590 1.00 87.56 75 GLN A O 1
ATOM 614 N N . GLU A 1 76 ? -19.404 -1.822 44.618 1.00 88.25 76 GLU A N 1
ATOM 615 C CA . GLU A 1 76 ? -18.862 -1.220 45.844 1.00 88.25 76 GLU A CA 1
ATOM 616 C C . GLU A 1 76 ? -19.979 -0.795 46.812 1.00 88.25 76 GLU A C 1
ATOM 618 O O . GLU A 1 76 ? -19.812 -0.894 48.025 1.00 88.25 76 GLU A O 1
ATOM 623 N N . ASN A 1 77 ? -21.138 -0.391 46.284 1.00 88.81 77 ASN A N 1
ATOM 624 C CA . ASN A 1 77 ? -22.288 0.043 47.079 1.00 88.81 77 ASN A CA 1
ATOM 625 C C . ASN A 1 77 ? -23.373 -1.037 47.257 1.00 88.81 77 ASN A C 1
ATOM 627 O O . ASN A 1 77 ? -24.362 -0.805 47.949 1.00 88.81 77 ASN A O 1
ATOM 631 N N . GLY A 1 78 ? -23.221 -2.212 46.638 1.00 88.88 78 GLY A N 1
ATOM 632 C CA . GLY A 1 78 ? -24.207 -3.296 46.706 1.00 88.88 78 GLY A CA 1
ATOM 633 C C . GLY A 1 78 ? -25.542 -2.991 46.011 1.00 88.88 78 GLY A C 1
ATOM 634 O O . GLY A 1 78 ? -26.562 -3.582 46.366 1.00 88.88 78 GLY A O 1
ATOM 635 N N . PHE A 1 79 ? -25.560 -2.082 45.032 1.00 90.12 79 PHE A N 1
ATOM 636 C CA . PHE A 1 79 ? -26.770 -1.735 44.286 1.00 90.12 79 PHE A CA 1
ATOM 637 C C . PHE A 1 79 ? -26.999 -2.653 43.088 1.00 90.12 79 PHE A C 1
ATOM 639 O O . PHE A 1 79 ? -26.062 -3.096 42.422 1.00 90.12 79 PHE A O 1
ATOM 646 N N . LYS A 1 80 ? -28.280 -2.875 42.777 1.00 92.69 80 LYS A N 1
ATOM 647 C CA . LYS A 1 80 ? -28.706 -3.462 41.509 1.00 92.69 80 LYS A CA 1
ATOM 648 C C . LYS A 1 80 ? -29.108 -2.347 40.544 1.00 92.69 80 LYS A C 1
ATOM 650 O O . LYS A 1 80 ? -30.044 -1.610 40.841 1.00 92.69 80 LYS A O 1
ATOM 655 N N . ILE A 1 81 ? -28.415 -2.230 39.413 1.00 90.00 81 ILE A N 1
ATOM 656 C CA . ILE A 1 81 ? -28.622 -1.163 38.420 1.00 90.00 81 ILE A CA 1
ATOM 657 C C . ILE A 1 81 ? -28.862 -1.726 37.013 1.00 90.00 81 ILE A C 1
ATOM 659 O O . ILE A 1 81 ? -28.427 -2.834 36.693 1.00 90.00 81 ILE A O 1
ATOM 663 N N . ASN A 1 82 ? -29.513 -0.934 36.159 1.00 90.50 82 ASN A N 1
ATOM 664 C CA . ASN A 1 82 ? -29.539 -1.144 34.711 1.00 90.50 82 ASN A CA 1
ATOM 665 C C . ASN A 1 82 ? -28.800 0.016 34.037 1.00 90.50 82 ASN A C 1
ATOM 667 O O . ASN A 1 82 ? -29.076 1.179 34.331 1.00 90.50 82 ASN A O 1
ATOM 671 N N . ILE A 1 83 ? -27.846 -0.302 33.168 1.00 89.31 83 ILE A N 1
ATOM 672 C CA . ILE A 1 83 ? -27.054 0.664 32.411 1.00 89.31 83 ILE A CA 1
ATOM 673 C C . ILE A 1 83 ? -27.624 0.728 31.000 1.00 89.31 83 ILE A C 1
ATOM 675 O O . ILE A 1 83 ? -27.625 -0.272 30.282 1.00 89.31 83 ILE A O 1
ATOM 679 N N . TYR A 1 84 ? -28.051 1.914 30.587 1.00 88.81 84 TYR A N 1
ATOM 680 C CA . TYR A 1 84 ? -28.497 2.182 29.225 1.00 88.81 84 TYR A CA 1
ATOM 681 C C . TYR A 1 84 ? -27.355 2.820 28.433 1.00 88.81 84 TYR A C 1
ATOM 683 O O . TYR A 1 84 ? -26.687 3.729 28.921 1.00 88.81 84 TYR A O 1
ATOM 691 N N . THR A 1 85 ? -27.085 2.318 27.229 1.00 88.00 85 THR A N 1
ATOM 692 C CA . THR A 1 85 ? -26.087 2.903 26.324 1.00 88.00 85 THR A CA 1
ATOM 693 C C . THR A 1 85 ? -26.568 2.841 24.886 1.00 88.00 85 THR A C 1
ATOM 695 O O . THR A 1 85 ? -27.098 1.824 24.436 1.00 88.00 85 THR A O 1
ATOM 698 N N . ASP A 1 86 ? -26.349 3.912 24.140 1.00 88.88 86 ASP A N 1
ATOM 699 C CA . ASP A 1 86 ? -26.633 3.976 22.711 1.00 88.88 86 ASP A CA 1
ATOM 700 C C . ASP A 1 86 ? -25.494 3.431 21.831 1.00 88.88 86 ASP A C 1
ATOM 702 O O . ASP A 1 86 ? -25.677 3.123 20.647 1.00 88.88 86 ASP A O 1
ATOM 706 N N . SER A 1 87 ? -24.327 3.190 22.430 1.00 87.88 87 SER A N 1
ATOM 707 C CA . SER A 1 87 ? -23.135 2.703 21.747 1.00 87.88 87 SER A CA 1
ATOM 708 C C . SER A 1 87 ? -23.195 1.195 21.493 1.00 87.88 87 SER A C 1
ATOM 710 O O . SER A 1 87 ? -22.600 0.375 22.207 1.00 87.88 87 SER A O 1
ATOM 712 N N . GLN A 1 88 ? -23.852 0.805 20.398 1.00 87.69 88 GLN A N 1
ATOM 713 C CA . GLN A 1 88 ? -23.900 -0.593 19.948 1.00 87.69 88 GLN A CA 1
ATOM 714 C C . GLN A 1 88 ? -22.488 -1.198 19.815 1.00 87.69 88 GLN A C 1
ATOM 716 O O . GLN A 1 88 ? -22.240 -2.337 20.220 1.00 87.69 88 GLN A O 1
ATOM 721 N N . SER A 1 89 ? -21.524 -0.409 19.330 1.00 85.94 89 SER A N 1
ATOM 722 C CA . SER A 1 89 ? -20.134 -0.844 19.141 1.00 85.94 89 SER A CA 1
ATOM 723 C C . SER A 1 89 ? -19.405 -1.192 20.451 1.00 85.94 89 SER A C 1
ATOM 725 O O . SER A 1 89 ? -18.478 -2.014 20.443 1.00 85.94 89 SER A O 1
ATOM 727 N N . SER A 1 90 ? -19.814 -0.590 21.574 1.00 86.25 90 SER A N 1
ATOM 728 C CA . SER A 1 90 ? -19.294 -0.865 22.919 1.00 86.25 90 SER A CA 1
ATOM 729 C C . SER A 1 90 ? -19.880 -2.161 23.476 1.00 86.25 90 SER A C 1
ATOM 731 O O . SER A 1 90 ? -19.135 -3.013 23.966 1.00 86.25 90 SER A O 1
ATOM 733 N N . ILE A 1 91 ? -21.185 -2.380 23.289 1.00 87.50 91 ILE A N 1
ATOM 734 C CA . ILE A 1 91 ? -21.860 -3.638 23.647 1.00 87.50 91 ILE A CA 1
ATOM 735 C C . ILE A 1 91 ? -21.251 -4.816 22.881 1.00 87.50 91 ILE A C 1
ATOM 737 O O . ILE A 1 91 ? -20.897 -5.838 23.471 1.00 87.50 91 ILE A O 1
ATOM 741 N N . GLU A 1 92 ? -21.054 -4.676 21.571 1.00 88.25 92 GLU A N 1
ATOM 742 C CA . GLU A 1 92 ? -20.405 -5.703 20.749 1.00 88.25 92 GLU A CA 1
ATOM 743 C C . GLU A 1 92 ? -18.967 -5.989 21.210 1.00 88.25 92 GLU A C 1
ATOM 745 O O . GLU A 1 92 ? -18.515 -7.138 21.220 1.00 88.25 92 GLU A O 1
ATOM 750 N N . ALA A 1 93 ? -18.244 -4.961 21.666 1.00 85.75 93 ALA A N 1
ATOM 751 C CA . ALA A 1 93 ? -16.907 -5.128 22.225 1.00 85.75 93 ALA A CA 1
ATOM 752 C C . ALA A 1 93 ? -16.916 -5.960 23.509 1.00 85.75 93 ALA A C 1
ATOM 754 O O . ALA A 1 93 ? -16.057 -6.834 23.667 1.00 85.75 93 ALA A O 1
ATOM 755 N N . LEU A 1 94 ? -17.885 -5.712 24.397 1.00 87.19 94 LEU A N 1
ATOM 756 C CA . LEU A 1 94 ? -18.091 -6.466 25.635 1.00 87.19 94 LEU A CA 1
ATOM 757 C C . LEU A 1 94 ? -18.552 -7.909 25.363 1.00 87.19 94 LEU A C 1
ATOM 759 O O . LEU A 1 94 ? -18.141 -8.828 26.065 1.00 87.19 94 LEU A O 1
ATOM 763 N N . ARG A 1 95 ? -19.307 -8.146 24.289 1.00 86.62 95 ARG A N 1
ATOM 764 C CA . ARG A 1 95 ? -19.728 -9.499 23.878 1.00 86.62 95 ARG A CA 1
ATOM 765 C C . ARG A 1 95 ? -18.639 -10.304 23.164 1.00 86.62 95 ARG A C 1
ATOM 767 O O . ARG A 1 95 ? -18.686 -11.529 23.152 1.00 86.62 95 ARG A O 1
ATOM 774 N N . SER A 1 96 ? -17.648 -9.644 22.563 1.00 84.88 96 SER A N 1
ATOM 775 C CA . SER A 1 96 ? -16.593 -10.319 21.794 1.00 84.88 96 SER A CA 1
ATOM 776 C C . SER A 1 96 ? -15.798 -11.339 22.629 1.00 84.88 96 SER A C 1
ATOM 778 O O . SER A 1 96 ? -15.402 -11.063 23.753 1.00 84.88 96 SER A O 1
ATOM 780 N N . THR A 1 97 ? -15.445 -12.498 22.082 1.00 77.00 97 THR A N 1
ATOM 781 C CA . THR A 1 97 ? -14.604 -13.482 22.798 1.00 77.00 97 THR A CA 1
ATOM 782 C C . THR A 1 97 ? -13.098 -13.227 22.660 1.00 77.00 97 THR A C 1
ATOM 784 O O . THR A 1 97 ? -12.302 -13.833 23.368 1.00 77.00 97 THR A O 1
ATOM 787 N N . ARG A 1 98 ? -12.675 -12.327 21.758 1.00 75.94 98 ARG A N 1
ATOM 788 C CA . ARG A 1 98 ? -11.264 -12.153 21.346 1.00 75.94 98 ARG A CA 1
ATOM 789 C C . ARG A 1 98 ? -10.731 -10.730 21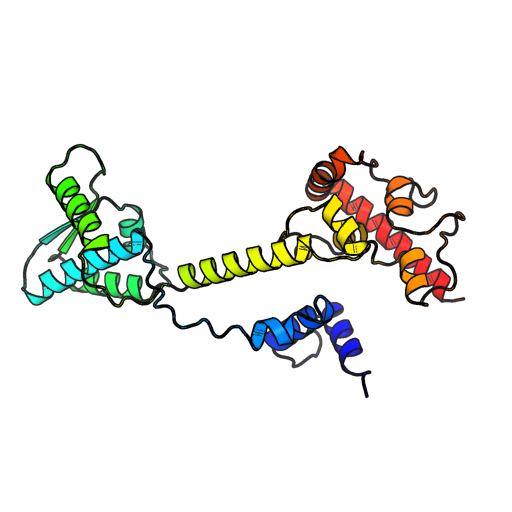.544 1.00 75.94 98 ARG A C 1
ATOM 791 O O . ARG A 1 98 ? -9.976 -10.218 20.715 1.00 75.94 98 ARG A O 1
ATOM 798 N N . SER A 1 99 ? -11.119 -10.058 22.624 1.00 76.31 99 SER A N 1
ATOM 799 C CA . SER A 1 99 ? -10.622 -8.706 22.911 1.00 76.31 99 SER A CA 1
ATOM 800 C C . SER A 1 99 ? -9.130 -8.719 23.246 1.00 76.31 99 SER A C 1
ATOM 802 O O . SER A 1 99 ? -8.711 -9.405 24.166 1.00 76.31 99 SER A O 1
ATOM 804 N N . ARG A 1 100 ? -8.330 -7.926 22.519 1.00 69.75 100 ARG A N 1
ATOM 805 C CA . ARG A 1 100 ? -6.887 -7.729 22.780 1.00 69.75 100 ARG A CA 1
ATOM 806 C C . ARG A 1 100 ? -6.576 -6.505 23.651 1.00 69.75 100 ARG A C 1
ATOM 808 O O . ARG A 1 100 ? -5.426 -6.296 24.013 1.00 69.75 100 ARG A O 1
ATOM 815 N N . SER A 1 101 ? -7.578 -5.674 23.940 1.00 76.00 101 SER A N 1
ATOM 816 C CA . SER A 1 101 ? -7.426 -4.495 24.798 1.00 76.00 101 SER A CA 1
ATOM 817 C C . SER A 1 101 ? -7.530 -4.909 26.264 1.00 76.00 101 SER A C 1
ATOM 819 O O . SER A 1 101 ? -8.566 -5.438 26.671 1.00 76.00 101 SER A O 1
ATOM 821 N N . ALA A 1 102 ? -6.478 -4.646 27.045 1.00 78.19 102 ALA A N 1
ATOM 822 C CA . ALA A 1 102 ? -6.445 -4.909 28.485 1.00 78.19 102 ALA A CA 1
ATOM 823 C C . ALA A 1 102 ? -7.608 -4.223 29.216 1.00 78.19 102 ALA A C 1
ATOM 825 O O . ALA A 1 102 ? -8.245 -4.825 30.075 1.00 78.19 102 ALA A O 1
ATOM 826 N N . PHE A 1 103 ? -7.946 -3.003 28.795 1.00 78.62 103 PHE A N 1
ATOM 827 C CA . PHE A 1 103 ? -9.068 -2.246 29.331 1.00 78.62 103 PHE A CA 1
ATOM 828 C C . PHE A 1 103 ? -10.421 -2.944 29.092 1.00 78.62 103 PHE A C 1
ATOM 830 O O . PHE A 1 103 ? -11.212 -3.107 30.017 1.00 78.62 103 PHE A O 1
ATOM 837 N N . ILE A 1 104 ? -10.659 -3.457 27.879 1.00 82.50 104 ILE A N 1
ATOM 838 C CA . ILE A 1 104 ? -11.890 -4.204 27.562 1.00 82.50 104 ILE A CA 1
ATOM 839 C C . ILE A 1 104 ? -11.956 -5.519 28.349 1.00 82.50 104 ILE A C 1
ATOM 841 O O . ILE A 1 104 ? -13.028 -5.918 28.798 1.00 82.50 104 ILE A O 1
ATOM 845 N N . ILE A 1 105 ? -10.820 -6.202 28.515 1.00 85.19 105 ILE A N 1
ATOM 846 C CA . ILE A 1 105 ? -10.738 -7.431 29.316 1.00 85.19 105 ILE A CA 1
ATOM 847 C C . ILE A 1 105 ? -11.095 -7.135 30.780 1.00 85.19 105 ILE A C 1
ATOM 849 O O . ILE A 1 105 ? -11.857 -7.889 31.384 1.00 85.19 105 ILE A O 1
ATOM 853 N N . LEU A 1 106 ? -10.601 -6.024 31.333 1.00 84.81 106 LEU A N 1
ATOM 854 C CA . LEU A 1 106 ? -10.933 -5.585 32.688 1.00 84.81 106 LEU A CA 1
ATOM 855 C C . LEU A 1 106 ? -12.427 -5.260 32.831 1.00 84.81 106 LEU A C 1
ATOM 857 O O . LEU A 1 106 ? -13.067 -5.776 33.743 1.00 84.81 106 LEU A O 1
ATOM 861 N N . ALA A 1 107 ? -12.993 -4.483 31.903 1.00 86.88 107 ALA A N 1
ATOM 862 C CA . ALA A 1 107 ? -14.415 -4.139 31.913 1.00 86.88 107 ALA A CA 1
ATOM 863 C C . ALA A 1 107 ? -15.315 -5.385 31.866 1.00 86.88 107 ALA A C 1
ATOM 865 O O . ALA A 1 107 ? -16.280 -5.488 32.619 1.00 86.88 107 ALA A O 1
ATOM 866 N N . LYS A 1 108 ? -14.954 -6.386 31.051 1.00 89.56 108 LYS A N 1
ATOM 867 C CA . LYS A 1 108 ? -15.649 -7.685 31.015 1.00 89.56 108 LYS A CA 1
ATOM 868 C C . LYS A 1 108 ? -15.574 -8.430 32.327 1.00 89.56 108 LYS A C 1
ATOM 870 O O . LYS A 1 108 ? -16.572 -8.994 32.757 1.00 89.56 108 LYS A O 1
ATOM 875 N N . LYS A 1 109 ? -14.388 -8.465 32.936 1.00 89.81 109 LYS A N 1
ATOM 876 C CA . LYS A 1 109 ? -14.190 -9.138 34.216 1.00 89.81 109 LYS A CA 1
ATOM 877 C C . LYS A 1 109 ? -15.074 -8.504 35.287 1.00 89.81 109 LYS A C 1
ATOM 879 O O . LYS A 1 109 ? -15.744 -9.235 36.003 1.00 89.81 109 LYS A O 1
ATOM 884 N N . ASN A 1 110 ? -15.121 -7.176 35.356 1.00 89.81 110 ASN A N 1
ATOM 885 C CA . ASN A 1 110 ? -15.956 -6.466 36.324 1.00 89.81 110 ASN A CA 1
ATOM 886 C C . ASN A 1 110 ? -17.446 -6.705 36.066 1.00 89.81 110 ASN A C 1
ATOM 888 O O . ASN A 1 110 ? -18.171 -7.042 36.995 1.00 89.81 110 ASN A O 1
ATOM 892 N N . LEU A 1 111 ? -17.884 -6.637 34.805 1.00 89.94 111 LEU A N 1
ATOM 893 C CA . LEU A 1 111 ? -19.271 -6.929 34.435 1.00 89.94 111 LEU A CA 1
ATOM 894 C C . LEU A 1 111 ? -19.662 -8.374 34.787 1.00 89.94 111 LEU A C 1
ATOM 896 O O . LEU A 1 111 ? -20.728 -8.609 35.341 1.00 89.94 111 LEU A O 1
ATOM 900 N N . TYR A 1 112 ? -18.775 -9.340 34.533 1.00 89.69 112 TYR A N 1
ATOM 901 C CA . TYR A 1 112 ? -18.981 -10.738 34.916 1.00 89.69 112 TYR A CA 1
ATOM 902 C C . TYR A 1 112 ? -19.074 -10.911 36.438 1.00 89.69 112 TYR A C 1
ATOM 904 O O . TYR A 1 112 ? -19.956 -11.613 36.926 1.00 89.69 112 TYR A O 1
ATOM 912 N N . LEU A 1 113 ? -18.191 -10.253 37.197 1.00 90.19 113 LEU A N 1
ATOM 913 C CA . LEU A 1 113 ? -18.201 -10.286 38.663 1.00 90.19 113 LEU A CA 1
ATOM 914 C C . LEU A 1 113 ? -19.438 -9.609 39.263 1.00 90.19 113 LEU A C 1
ATOM 916 O O . LEU A 1 113 ? -19.837 -9.958 40.370 1.00 90.19 113 LEU A O 1
ATOM 920 N N . ALA A 1 114 ? -20.040 -8.647 38.564 1.00 88.88 114 ALA A N 1
ATOM 921 C CA . ALA A 1 114 ? -21.284 -8.021 38.994 1.00 88.88 114 ALA A CA 1
ATOM 922 C C . ALA A 1 114 ? -22.485 -8.971 38.868 1.00 88.88 114 ALA A C 1
ATOM 924 O O . ALA A 1 114 ? -23.498 -8.764 39.535 1.00 88.88 114 ALA A O 1
ATOM 925 N N . GLY A 1 115 ? -22.373 -10.030 38.057 1.00 88.25 115 GLY A N 1
ATOM 926 C CA . GLY A 1 115 ? -23.416 -11.035 37.883 1.00 88.25 115 GLY A CA 1
ATOM 927 C C . GLY A 1 115 ? -24.758 -10.395 37.526 1.00 88.25 115 GLY A C 1
ATOM 928 O O . GLY A 1 115 ? -24.854 -9.615 36.586 1.00 88.25 115 GLY A O 1
ATOM 929 N N . ASN A 1 116 ? -25.789 -10.694 38.316 1.00 87.12 116 ASN A N 1
ATOM 930 C CA . ASN A 1 116 ? -27.147 -10.185 38.098 1.00 87.12 116 ASN A CA 1
ATOM 931 C C . ASN A 1 116 ? -27.404 -8.809 38.744 1.00 87.12 116 ASN A C 1
ATOM 933 O O . ASN A 1 116 ? -28.548 -8.348 38.747 1.00 87.12 116 ASN A O 1
ATOM 937 N N . SER A 1 117 ? -26.384 -8.179 39.334 1.00 87.50 117 SER A N 1
ATOM 938 C CA . SER A 1 117 ? -26.495 -6.844 39.935 1.00 87.50 117 SER A CA 1
ATOM 939 C C . SER A 1 117 ? -26.404 -5.728 38.897 1.00 87.50 117 SER A C 1
ATOM 941 O O . SER A 1 117 ? -26.830 -4.613 39.172 1.00 87.50 117 SER A O 1
ATOM 943 N N . VAL A 1 118 ? -25.871 -6.002 37.706 1.00 90.56 118 VAL A N 1
ATOM 944 C CA . VAL A 1 118 ? -25.779 -5.007 36.636 1.00 90.56 118 VAL A CA 1
ATOM 945 C C . VAL A 1 118 ? -26.331 -5.590 35.348 1.00 90.56 118 VAL A C 1
ATOM 947 O O . VAL A 1 118 ? -25.823 -6.587 34.840 1.00 90.56 118 VAL A O 1
ATOM 950 N N . GLU A 1 119 ? -27.351 -4.938 34.807 1.00 89.81 119 GLU A N 1
ATOM 951 C CA . GLU A 1 119 ? -27.862 -5.205 33.467 1.00 89.81 119 GLU A CA 1
ATOM 952 C C . GLU A 1 119 ? -27.363 -4.129 32.493 1.00 89.81 119 GLU A C 1
ATOM 954 O O . GLU A 1 119 ? -27.145 -2.984 32.885 1.00 89.81 119 GLU A O 1
ATOM 959 N N . LEU A 1 120 ? -27.115 -4.507 31.236 1.00 88.69 120 LEU A N 1
ATOM 960 C CA . LEU A 1 120 ? -26.655 -3.596 30.187 1.00 88.69 120 LEU A CA 1
ATOM 961 C C . LEU A 1 120 ? -27.628 -3.650 29.010 1.00 88.69 120 LEU A C 1
ATOM 963 O O . LEU A 1 120 ? -27.718 -4.668 28.316 1.00 88.69 120 LEU A O 1
ATOM 967 N N . THR A 1 121 ? -28.308 -2.535 28.766 1.00 89.75 121 THR A N 1
ATOM 968 C CA . THR A 1 121 ? -29.365 -2.394 27.765 1.00 89.75 121 THR A CA 1
ATOM 969 C C . THR A 1 121 ? -28.936 -1.423 26.668 1.00 89.75 121 THR A C 1
ATOM 971 O O . THR A 1 121 ? -28.421 -0.339 26.941 1.00 89.75 121 THR A O 1
ATOM 974 N N . TRP A 1 122 ? -29.148 -1.808 25.407 1.00 92.06 122 TRP A N 1
ATOM 975 C CA . TRP A 1 122 ? -28.955 -0.896 24.281 1.00 92.06 122 TRP A CA 1
ATOM 976 C C . TRP A 1 122 ? -30.183 -0.002 24.103 1.00 92.06 122 TRP A C 1
ATOM 978 O O . TRP A 1 122 ? -31.301 -0.516 24.060 1.00 92.06 122 TRP A O 1
ATOM 988 N N . VAL A 1 123 ? -29.970 1.301 23.941 1.00 88.94 123 VAL A N 1
ATOM 989 C CA . VAL A 1 123 ? -31.016 2.272 23.588 1.00 88.94 123 VAL A CA 1
ATOM 990 C C . VAL A 1 123 ? -30.696 2.936 22.257 1.00 88.94 123 VAL A C 1
ATOM 992 O O . VAL A 1 123 ? -29.559 2.937 21.799 1.00 88.94 123 VAL A O 1
ATOM 995 N N . LYS A 1 124 ? -31.705 3.471 21.575 1.00 87.00 124 LYS A N 1
ATOM 996 C CA . LYS A 1 124 ? -31.486 4.131 20.288 1.00 87.00 124 LYS A CA 1
ATOM 997 C C . LYS A 1 124 ? -31.105 5.594 20.516 1.00 87.00 124 LYS A C 1
ATOM 999 O O . LYS A 1 124 ? -31.827 6.305 21.204 1.00 87.00 124 LYS A O 1
ATOM 1004 N N . ALA A 1 125 ? -30.026 6.048 19.884 1.00 84.94 125 ALA A N 1
ATOM 1005 C CA . ALA A 1 125 ? -29.628 7.454 19.912 1.00 84.94 125 ALA A CA 1
ATOM 1006 C C . ALA A 1 125 ? -30.652 8.360 19.200 1.00 84.94 125 ALA A C 1
ATOM 1008 O O . ALA A 1 125 ? -31.268 7.957 18.206 1.00 84.94 125 ALA A O 1
ATOM 1009 N N . HIS A 1 126 ? -30.765 9.606 19.668 1.00 78.12 126 HIS A N 1
ATOM 1010 C CA . HIS A 1 126 ? -31.469 10.714 18.999 1.00 78.12 126 HIS A CA 1
ATOM 1011 C C . HIS A 1 126 ? -32.945 10.453 18.655 1.00 78.12 126 HIS A C 1
ATOM 1013 O O . HIS A 1 126 ? -33.428 10.850 17.593 1.00 78.12 126 HIS A O 1
ATOM 1019 N N . VAL A 1 127 ? -33.673 9.777 19.546 1.00 84.94 127 VAL A N 1
ATOM 1020 C CA . VAL A 1 127 ? -35.124 9.550 19.406 1.00 84.94 127 VAL A CA 1
ATOM 1021 C C . VAL A 1 127 ? -35.974 10.380 20.371 1.00 84.94 127 VAL A C 1
ATOM 1023 O O . VAL A 1 127 ? -37.165 10.109 20.494 1.00 84.94 127 VAL A O 1
ATOM 1026 N N . GLY A 1 128 ? -35.394 11.389 21.030 1.00 81.38 128 GLY A N 1
ATOM 1027 C CA . GLY A 1 128 ? -36.109 12.215 22.005 1.00 81.38 128 GLY A CA 1
ATOM 1028 C C . GLY A 1 128 ? -36.265 11.560 23.377 1.00 81.38 128 GLY A C 1
ATOM 1029 O O . GLY A 1 128 ? -37.199 11.904 24.095 1.00 81.38 128 GLY A O 1
ATOM 1030 N N . ASP A 1 129 ? -35.414 10.585 23.718 1.00 85.44 129 ASP A N 1
ATOM 1031 C CA . ASP A 1 129 ? -35.374 9.999 25.061 1.00 85.44 129 ASP A CA 1
ATOM 1032 C C . ASP A 1 129 ? -34.675 10.986 26.018 1.00 85.44 129 ASP A C 1
ATOM 1034 O O . ASP A 1 129 ? -33.477 11.237 25.838 1.00 85.44 129 ASP A O 1
ATOM 1038 N N . PRO A 1 130 ? -35.389 11.570 27.003 1.00 86.69 130 PRO A N 1
ATOM 1039 C CA . PRO A 1 130 ? -34.824 12.620 27.848 1.00 86.69 130 PRO A CA 1
ATOM 1040 C C . PRO A 1 130 ? -33.619 12.157 28.671 1.00 86.69 130 PRO A C 1
ATOM 1042 O O . PRO A 1 130 ? -32.704 12.947 28.900 1.00 86.69 130 PRO A O 1
ATOM 1045 N N . ASP A 1 131 ? -33.593 10.889 29.093 1.00 84.38 131 ASP A N 1
ATOM 1046 C CA . ASP A 1 131 ? -32.523 10.345 29.931 1.00 84.38 131 ASP A CA 1
ATOM 1047 C C . ASP A 1 131 ? -31.251 10.112 29.104 1.00 84.38 131 ASP A C 1
ATOM 1049 O O . ASP A 1 131 ? -30.149 10.454 29.542 1.00 84.38 131 ASP A O 1
ATOM 1053 N N . ASN A 1 132 ? -31.386 9.594 27.876 1.00 84.50 132 ASN A N 1
ATOM 1054 C CA . ASN A 1 132 ? -30.248 9.440 26.964 1.00 84.50 132 ASN A CA 1
ATOM 1055 C C . ASN A 1 132 ? -29.692 10.799 26.513 1.00 84.50 132 ASN A C 1
ATOM 1057 O O . ASN A 1 132 ? -28.479 10.985 26.459 1.00 84.50 132 ASN A O 1
ATOM 1061 N N . GLU A 1 133 ? -30.561 11.770 26.217 1.00 85.19 133 GLU A N 1
ATOM 1062 C CA . GLU A 1 133 ? -30.133 13.127 25.852 1.00 85.19 133 GLU A CA 1
ATOM 1063 C C . GLU A 1 133 ? -29.426 13.842 27.010 1.00 85.19 133 GLU A C 1
ATOM 1065 O O . GLU A 1 133 ? -28.443 14.557 26.789 1.00 85.19 133 GLU A O 1
ATOM 1070 N N . LEU A 1 134 ? -29.874 13.613 28.248 1.00 85.75 134 LEU A N 1
ATOM 1071 C CA . LEU A 1 134 ? -29.205 14.113 29.445 1.00 85.75 134 LEU A CA 1
ATOM 1072 C C . LEU A 1 134 ? -27.824 13.464 29.632 1.00 85.75 134 LEU A C 1
ATOM 1074 O O . LEU A 1 134 ? -26.854 14.164 29.935 1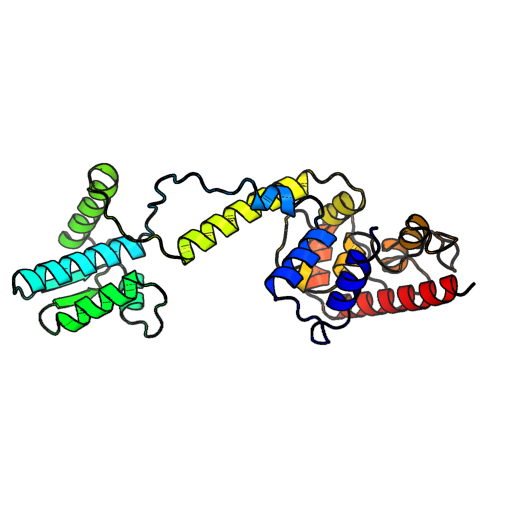.00 85.75 134 LEU A O 1
ATOM 1078 N N . ALA A 1 135 ? -27.703 12.153 29.403 1.00 84.50 135 ALA A N 1
ATOM 1079 C CA . ALA A 1 135 ? -26.418 11.456 29.444 1.00 84.50 135 ALA A CA 1
ATOM 1080 C C . ALA A 1 135 ? -25.435 12.001 28.390 1.00 84.50 135 ALA A C 1
ATOM 1082 O O . ALA A 1 135 ? -24.286 12.301 28.721 1.00 84.50 135 ALA A O 1
ATOM 1083 N N . ASP A 1 136 ? -25.894 12.220 27.154 1.00 83.38 136 ASP A N 1
ATOM 1084 C CA . ASP A 1 136 ? -25.108 12.843 26.080 1.00 83.38 136 ASP A CA 1
ATOM 1085 C C . ASP A 1 136 ? -24.675 14.271 26.426 1.00 83.38 136 ASP A C 1
ATOM 1087 O O . ASP A 1 136 ? -23.545 14.681 26.13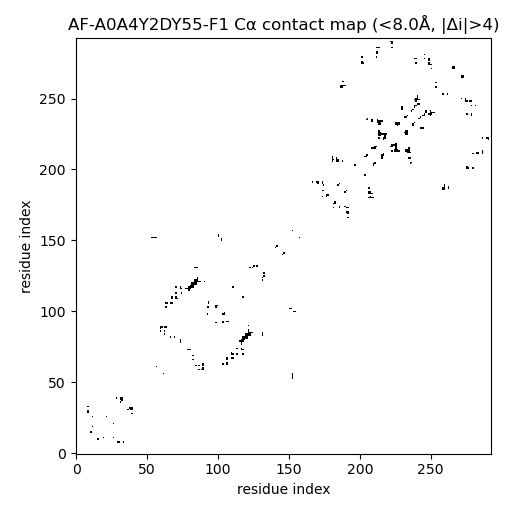9 1.00 83.38 136 ASP A O 1
ATOM 1091 N N . HIS A 1 137 ? -25.571 15.051 27.035 1.00 84.56 137 HIS A N 1
ATOM 1092 C CA . HIS A 1 137 ? -25.269 16.401 27.495 1.00 84.56 137 HIS A CA 1
ATOM 1093 C C . HIS A 1 137 ? -24.139 16.389 28.531 1.00 84.56 137 HIS A C 1
ATOM 1095 O O . HIS A 1 137 ? -23.162 17.126 28.382 1.00 84.56 137 HIS A O 1
ATOM 1101 N N . HIS A 1 138 ? -24.214 15.506 29.529 1.00 83.00 138 HIS A N 1
ATOM 1102 C CA . HIS A 1 138 ? -23.155 15.356 30.527 1.00 83.00 138 HIS A CA 1
ATOM 1103 C C . HIS A 1 138 ? -21.848 14.822 29.935 1.00 83.00 138 HIS A C 1
ATOM 1105 O O . HIS A 1 138 ? -20.781 15.310 30.304 1.00 83.00 138 HIS A O 1
ATOM 1111 N N . ALA A 1 139 ? -21.904 13.886 28.983 1.00 82.38 139 ALA A N 1
ATOM 1112 C CA . ALA A 1 139 ? -20.716 13.401 28.286 1.00 82.38 139 ALA A CA 1
ATOM 1113 C C . ALA A 1 139 ? -20.007 14.531 27.520 1.00 82.38 139 ALA A C 1
ATOM 1115 O O . ALA A 1 139 ? -18.781 14.618 27.554 1.00 82.38 139 ALA A O 1
ATOM 1116 N N . LYS A 1 140 ? -20.764 15.438 26.885 1.00 84.06 140 LYS A N 1
ATOM 1117 C CA . LYS A 1 140 ? -20.213 16.632 26.222 1.00 84.06 140 LYS A CA 1
ATOM 1118 C C . LYS A 1 140 ? -19.595 17.607 27.219 1.00 84.06 140 LYS A C 1
ATOM 1120 O O . LYS A 1 140 ? -18.475 18.050 26.984 1.00 84.06 140 LYS A O 1
ATOM 1125 N N . LEU A 1 141 ? -20.266 17.900 28.333 1.00 80.62 141 LEU A N 1
ATOM 1126 C CA . LEU A 1 141 ? -19.706 18.754 29.391 1.00 80.62 141 LEU A CA 1
ATOM 1127 C C . LEU A 1 141 ? -18.413 18.171 29.978 1.00 80.62 141 LEU A C 1
ATOM 1129 O O . LEU A 1 141 ? -17.459 18.898 30.231 1.00 80.62 141 LEU A O 1
ATOM 1133 N N . ALA A 1 142 ? -18.330 16.847 30.120 1.00 79.19 142 ALA A N 1
ATOM 1134 C CA . ALA A 1 142 ? -17.122 16.185 30.603 1.00 79.19 142 ALA A CA 1
ATOM 1135 C C . ALA A 1 142 ? -15.915 16.344 29.657 1.00 79.19 142 ALA A C 1
ATOM 1137 O O . ALA A 1 142 ? -14.782 16.173 30.098 1.00 79.19 142 ALA A O 1
ATOM 1138 N N . THR A 1 143 ? -16.119 16.697 28.379 1.00 77.94 143 THR A N 1
ATOM 1139 C CA . THR A 1 143 ? -15.002 16.989 27.460 1.00 77.94 143 THR A CA 1
ATOM 1140 C C . THR A 1 143 ? -14.322 18.331 27.736 1.00 77.94 143 THR A C 1
ATOM 1142 O O . THR A 1 143 ? -13.161 18.494 27.364 1.00 77.94 143 THR A O 1
ATOM 1145 N N . THR A 1 144 ? -15.019 19.276 28.380 1.00 80.81 144 THR A N 1
ATOM 1146 C CA . THR A 1 144 ? -14.501 20.614 28.712 1.00 80.81 144 THR A CA 1
ATOM 1147 C C . THR A 1 144 ? -14.162 20.756 30.189 1.00 80.81 144 THR A C 1
ATOM 1149 O O . THR A 1 144 ? -13.089 21.253 30.517 1.00 80.81 144 THR A O 1
ATOM 1152 N N . ASP A 1 145 ? -15.052 20.283 31.063 1.00 79.56 145 ASP A N 1
ATOM 1153 C CA . ASP A 1 145 ? -15.012 20.536 32.510 1.00 79.56 145 ASP A CA 1
ATOM 1154 C C . ASP A 1 145 ? -14.833 19.251 33.338 1.00 79.56 145 ASP A C 1
ATOM 1156 O O . ASP A 1 145 ? -14.917 19.271 34.565 1.00 79.56 145 ASP A O 1
ATOM 1160 N N . GLY A 1 146 ? -14.636 18.110 32.673 1.00 72.19 146 GLY A N 1
ATOM 1161 C CA . GLY A 1 146 ? -14.478 16.814 33.326 1.00 72.19 146 GLY A CA 1
ATOM 1162 C C . GLY A 1 146 ? -13.090 16.589 33.926 1.00 72.19 146 GLY A C 1
ATOM 1163 O O . GLY A 1 146 ? -12.110 17.259 33.600 1.00 72.19 146 GLY A O 1
ATOM 1164 N N . GLU A 1 147 ? -12.994 15.580 34.791 1.00 73.56 147 GLU A N 1
ATOM 1165 C CA . GLU A 1 147 ? -11.713 15.101 35.304 1.00 73.56 147 GLU A CA 1
ATOM 1166 C C . GLU A 1 147 ? -11.067 14.102 34.335 1.00 73.56 147 GLU A C 1
ATOM 1168 O O . GLU A 1 147 ? -11.717 13.196 33.804 1.00 73.56 147 GLU A O 1
ATOM 1173 N N . ASN A 1 148 ? -9.752 14.226 34.141 1.00 68.81 148 ASN A N 1
ATOM 1174 C CA . ASN A 1 148 ? -9.003 13.299 33.301 1.00 68.81 148 ASN A CA 1
ATOM 1175 C C . ASN A 1 148 ? -8.937 11.911 33.945 1.00 68.81 148 ASN A C 1
ATOM 1177 O O . ASN A 1 148 ? -8.258 11.693 34.949 1.00 68.81 148 ASN A O 1
ATOM 1181 N N . MET A 1 149 ? -9.577 10.931 33.312 1.00 63.84 149 MET A N 1
ATOM 1182 C CA . MET A 1 149 ? -9.363 9.531 33.656 1.00 63.84 149 MET A CA 1
ATOM 1183 C C . MET A 1 149 ? -8.014 9.046 33.123 1.00 63.84 149 MET A C 1
ATOM 1185 O O . MET A 1 149 ? -7.695 9.255 31.956 1.00 63.84 149 MET A O 1
ATOM 1189 N N . ASN A 1 150 ? -7.244 8.322 33.941 1.00 61.25 150 ASN A N 1
ATOM 1190 C CA . ASN A 1 150 ? -6.027 7.635 33.503 1.00 61.25 150 ASN A CA 1
ATOM 1191 C C . ASN A 1 150 ? -6.343 6.231 32.964 1.00 61.25 150 ASN A C 1
ATOM 1193 O O . ASN A 1 150 ? -6.222 5.233 33.676 1.00 61.25 150 ASN A O 1
ATOM 1197 N N . VAL A 1 151 ? -6.778 6.146 31.708 1.00 61.25 151 VAL A N 1
ATOM 1198 C CA . VAL A 1 151 ? -6.920 4.874 30.992 1.00 61.25 151 VAL A CA 1
ATOM 1199 C C . VAL A 1 151 ? -5.773 4.746 29.993 1.00 61.25 151 VAL A C 1
ATOM 1201 O O . VAL A 1 151 ? -5.433 5.684 29.276 1.00 61.25 151 VAL A O 1
ATOM 1204 N N . GLN A 1 152 ? -5.155 3.564 29.949 1.00 59.72 152 GLN A N 1
ATOM 1205 C CA . GLN A 1 152 ? -4.067 3.283 29.016 1.00 59.72 152 GLN A CA 1
ATOM 1206 C C . GLN A 1 152 ? -4.551 3.401 27.568 1.00 59.72 152 GLN A C 1
ATOM 1208 O O . GLN A 1 152 ? -5.462 2.677 27.157 1.00 59.72 152 GLN A O 1
ATOM 1213 N N . THR A 1 153 ? -3.888 4.256 26.788 1.00 62.06 153 THR A N 1
ATOM 1214 C CA . THR A 1 153 ? -4.152 4.450 25.359 1.00 62.06 153 THR A CA 1
ATOM 1215 C C . THR A 1 153 ? -4.057 3.121 24.616 1.00 62.06 153 THR A C 1
ATOM 1217 O O . THR A 1 153 ? -3.000 2.475 24.628 1.00 62.06 153 THR A O 1
ATOM 1220 N N . PRO A 1 154 ? -5.128 2.676 23.940 1.00 65.00 154 PRO A N 1
ATOM 1221 C CA . PRO A 1 154 ? -5.088 1.365 23.317 1.00 65.00 154 PRO A CA 1
ATOM 1222 C C . PRO A 1 154 ? -4.074 1.289 22.182 1.00 65.00 154 PRO A C 1
ATOM 1224 O O . PRO A 1 154 ? -3.883 2.222 21.400 1.00 65.00 154 PRO A O 1
ATOM 1227 N N . LEU A 1 155 ? -3.436 0.122 22.060 1.00 66.88 155 LEU A N 1
ATOM 1228 C CA . LEU A 1 155 ? -2.383 -0.121 21.072 1.00 66.88 155 LEU A CA 1
ATOM 1229 C C . LEU A 1 155 ? -2.841 0.178 19.633 1.00 66.88 155 LEU A C 1
ATOM 1231 O O . LEU A 1 155 ? -2.027 0.545 18.790 1.00 66.88 155 LEU A O 1
ATOM 1235 N N . SER A 1 156 ? -4.133 0.021 19.335 1.00 64.75 156 SER A N 1
ATOM 1236 C CA . SER A 1 156 ? -4.729 0.402 18.051 1.00 64.75 156 SER A CA 1
ATOM 1237 C C . SER A 1 156 ? -4.630 1.901 17.777 1.00 64.75 156 SER A C 1
ATOM 1239 O O . SER A 1 156 ? -4.258 2.269 16.665 1.00 64.75 156 SER A O 1
ATOM 1241 N N . CYS A 1 157 ? -4.909 2.746 18.775 1.00 67.62 157 CYS A N 1
ATOM 1242 C CA . CYS A 1 157 ? -4.808 4.201 18.668 1.00 67.62 157 CYS A CA 1
ATOM 1243 C C . CYS A 1 157 ? -3.351 4.616 18.421 1.00 67.62 157 CYS A C 1
ATOM 1245 O O . CYS A 1 157 ? -3.055 5.319 17.454 1.00 67.62 157 CYS A O 1
ATOM 1247 N N . VAL A 1 158 ? -2.419 4.058 19.200 1.00 71.62 158 VAL A N 1
ATOM 1248 C CA . VAL A 1 158 ? -0.978 4.293 19.020 1.00 71.62 158 VAL A CA 1
ATOM 1249 C C . VAL A 1 158 ? -0.517 3.868 17.620 1.00 71.62 158 VAL A C 1
ATOM 1251 O O . VAL A 1 158 ? 0.089 4.655 16.893 1.00 71.62 158 VAL A O 1
ATOM 1254 N N . LYS A 1 159 ? -0.861 2.648 17.182 1.00 72.19 159 LYS A N 1
ATOM 1255 C CA . LYS A 1 159 ? -0.517 2.146 15.839 1.00 72.19 159 LYS A CA 1
ATOM 1256 C C . LYS A 1 159 ? -1.095 3.009 14.725 1.00 72.19 159 LYS A C 1
ATOM 1258 O O . LYS A 1 159 ? -0.418 3.208 13.715 1.00 72.19 159 LYS A O 1
ATOM 1263 N N . PHE A 1 160 ? -2.325 3.493 14.886 1.00 76.00 160 PHE A N 1
ATOM 1264 C CA . PHE A 1 160 ? -2.968 4.381 13.926 1.00 76.00 160 PHE A CA 1
ATOM 1265 C C . PHE A 1 160 ? -2.214 5.707 13.811 1.00 76.00 160 PHE A C 1
ATOM 1267 O O . PHE A 1 160 ? -1.863 6.090 12.697 1.00 76.00 160 PHE A O 1
ATOM 1274 N N . LYS A 1 161 ? -1.894 6.360 14.936 1.00 73.75 161 LYS A N 1
ATOM 1275 C CA . LYS A 1 161 ? -1.150 7.630 14.955 1.00 73.75 161 LYS A CA 1
ATOM 1276 C C . LYS A 1 161 ? 0.242 7.489 14.343 1.00 73.75 161 LYS A C 1
ATOM 1278 O O . LYS A 1 161 ? 0.566 8.230 13.420 1.00 73.75 161 LYS A O 1
ATOM 1283 N N . ILE A 1 162 ? 1.007 6.475 14.757 1.00 79.00 162 ILE A N 1
ATOM 1284 C CA . ILE A 1 162 ? 2.326 6.173 14.172 1.00 79.00 162 ILE A CA 1
ATOM 1285 C C . ILE A 1 162 ? 2.198 5.956 12.663 1.00 79.00 162 ILE A C 1
ATOM 1287 O O . ILE A 1 162 ? 2.924 6.551 11.875 1.00 79.00 162 ILE A O 1
ATOM 1291 N N . THR A 1 163 ? 1.237 5.130 12.242 1.00 78.00 163 THR A N 1
ATOM 1292 C CA . THR A 1 163 ? 1.001 4.852 10.822 1.00 78.00 163 THR A CA 1
ATOM 1293 C C . THR A 1 163 ? 0.641 6.116 10.046 1.00 78.00 163 THR A C 1
ATOM 1295 O O . THR A 1 163 ? 1.118 6.288 8.927 1.00 78.00 163 THR A O 1
ATOM 1298 N N . LYS A 1 164 ? -0.199 6.982 10.616 1.00 81.38 164 LYS A N 1
ATOM 1299 C CA . LYS A 1 164 ? -0.642 8.234 10.003 1.00 81.38 164 LYS A CA 1
ATOM 1300 C C . LYS A 1 164 ? 0.528 9.200 9.822 1.00 81.38 164 LYS A C 1
ATOM 1302 O O . LYS A 1 164 ? 0.693 9.716 8.722 1.00 81.38 164 LYS A O 1
ATOM 1307 N N . ASN A 1 165 ? 1.341 9.397 10.858 1.00 80.25 165 ASN A N 1
ATOM 1308 C CA . ASN A 1 165 ? 2.503 10.285 10.802 1.00 80.25 165 ASN A CA 1
ATOM 1309 C C . ASN A 1 165 ? 3.551 9.753 9.822 1.00 80.25 165 ASN A C 1
ATOM 1311 O O . ASN A 1 165 ? 3.914 10.459 8.889 1.00 80.25 165 ASN A O 1
ATOM 1315 N N . LEU A 1 166 ? 3.884 8.460 9.901 1.00 86.50 166 LEU A N 1
ATOM 1316 C CA . LEU A 1 166 ? 4.796 7.813 8.955 1.00 86.50 166 LEU A CA 1
ATOM 1317 C C . LEU A 1 166 ? 4.350 7.986 7.492 1.00 86.50 166 LEU A C 1
ATOM 1319 O O . LEU A 1 166 ? 5.183 8.145 6.607 1.00 86.50 166 LEU A O 1
ATOM 1323 N N . MET A 1 167 ? 3.042 7.936 7.212 1.00 84.62 167 MET A N 1
ATOM 1324 C CA . MET A 1 167 ? 2.529 8.172 5.855 1.00 84.62 167 MET A CA 1
ATOM 1325 C C . MET A 1 167 ? 2.652 9.612 5.398 1.00 84.62 167 MET A C 1
ATOM 1327 O O . MET A 1 167 ? 2.939 9.826 4.225 1.00 84.62 167 MET A O 1
ATOM 1331 N N . LYS A 1 168 ? 2.469 10.579 6.295 1.00 87.50 168 LYS A N 1
ATOM 1332 C CA . LYS A 1 168 ? 2.691 11.988 5.970 1.00 87.50 168 LYS A CA 1
ATOM 1333 C C . LYS A 1 168 ? 4.160 12.249 5.659 1.00 87.50 168 LYS A C 1
ATOM 1335 O O . LYS A 1 168 ? 4.451 12.807 4.608 1.00 87.50 168 LYS A O 1
ATOM 1340 N N . ASP A 1 169 ? 5.062 11.768 6.507 1.00 87.56 169 ASP A N 1
ATOM 1341 C CA . ASP A 1 169 ? 6.503 11.966 6.327 1.00 87.56 169 ASP A CA 1
ATOM 1342 C C . ASP A 1 169 ? 7.001 11.263 5.062 1.00 87.56 169 ASP A C 1
ATOM 1344 O O . ASP A 1 169 ? 7.774 11.823 4.285 1.00 87.56 169 ASP A O 1
ATOM 1348 N N . TRP A 1 170 ? 6.514 10.043 4.798 1.00 86.62 170 TRP A N 1
ATOM 1349 C CA . TRP A 1 170 ? 6.847 9.340 3.562 1.00 86.62 170 TRP A CA 1
ATOM 1350 C C . TRP A 1 170 ? 6.329 10.085 2.333 1.00 86.62 170 TRP A C 1
ATOM 1352 O O . TRP A 1 170 ? 7.067 10.213 1.361 1.00 86.62 170 TRP A O 1
ATOM 1362 N N . GLN A 1 171 ? 5.102 10.605 2.375 1.00 90.50 171 GLN A N 1
ATOM 1363 C CA . GLN A 1 171 ? 4.538 11.379 1.271 1.00 90.50 171 GLN A CA 1
ATOM 1364 C C . GLN A 1 171 ? 5.317 12.681 1.029 1.00 90.50 171 GLN A C 1
ATOM 1366 O O . GLN A 1 171 ? 5.646 12.983 -0.115 1.00 90.50 171 GLN A O 1
ATOM 1371 N N . TYR A 1 172 ? 5.696 13.393 2.091 1.00 90.62 172 TYR A N 1
ATOM 1372 C CA . TYR A 1 172 ? 6.530 14.590 1.998 1.00 90.62 172 TYR A CA 1
ATOM 1373 C C . TYR A 1 172 ? 7.888 14.284 1.354 1.00 90.62 172 TYR A C 1
ATOM 1375 O O . TYR A 1 172 ? 8.298 14.936 0.394 1.00 90.62 172 TYR A O 1
ATOM 1383 N N . ASN A 1 173 ? 8.573 13.242 1.828 1.00 88.44 173 ASN A N 1
ATOM 1384 C CA . ASN A 1 173 ? 9.844 12.822 1.241 1.00 88.44 173 ASN A CA 1
ATOM 1385 C C . ASN A 1 173 ? 9.670 12.371 -0.212 1.00 88.44 173 ASN A C 1
ATOM 1387 O O . ASN A 1 173 ? 10.520 12.653 -1.051 1.00 88.44 173 ASN A O 1
ATOM 1391 N N . TRP A 1 174 ? 8.567 11.692 -0.527 1.00 88.75 174 TRP A N 1
ATOM 1392 C CA . TRP A 1 174 ? 8.252 11.233 -1.874 1.00 88.75 174 TRP A CA 1
ATOM 1393 C C . TRP A 1 174 ? 8.121 12.387 -2.862 1.00 88.75 174 TRP A C 1
ATOM 1395 O O . TRP A 1 174 ? 8.724 12.327 -3.931 1.00 88.75 174 TRP A O 1
ATOM 1405 N N . GLU A 1 175 ? 7.394 13.442 -2.500 1.00 89.88 175 GLU A N 1
ATOM 1406 C CA . GLU A 1 175 ? 7.203 14.644 -3.321 1.00 89.88 175 GLU A CA 1
ATOM 1407 C C . GLU A 1 175 ? 8.518 15.390 -3.570 1.00 89.88 175 GLU A C 1
ATOM 1409 O O . GLU A 1 175 ? 8.779 15.819 -4.695 1.00 89.88 175 GLU A O 1
ATOM 1414 N N . ASN A 1 176 ? 9.376 15.461 -2.551 1.00 86.88 176 ASN A N 1
ATOM 1415 C CA . ASN A 1 176 ? 10.628 16.219 -2.585 1.00 86.88 176 ASN A CA 1
ATOM 1416 C C . ASN A 1 176 ? 11.848 15.409 -3.063 1.00 86.88 176 ASN A C 1
ATOM 1418 O O . ASN A 1 176 ? 12.947 15.949 -3.177 1.00 86.88 176 ASN A O 1
ATOM 1422 N N . TYR A 1 177 ? 11.694 14.114 -3.352 1.00 84.31 177 TYR A N 1
ATOM 1423 C CA . TYR A 1 177 ? 12.815 13.272 -3.767 1.00 84.31 177 TYR A CA 1
ATOM 1424 C C . TYR A 1 177 ? 13.276 13.599 -5.197 1.00 84.31 177 TYR A C 1
ATOM 1426 O O . TYR A 1 177 ? 12.608 13.246 -6.177 1.00 84.31 177 TYR A O 1
ATOM 1434 N N . ASP A 1 178 ? 14.430 14.250 -5.333 1.00 87.88 178 ASP A N 1
ATOM 1435 C CA . ASP A 1 178 ? 14.944 14.756 -6.610 1.00 87.88 178 ASP A CA 1
ATOM 1436 C C . ASP A 1 178 ? 15.927 13.783 -7.285 1.00 87.88 178 ASP A C 1
ATOM 1438 O O . ASP A 1 178 ? 17.141 13.965 -7.295 1.00 87.88 178 ASP A O 1
ATOM 1442 N N . SER A 1 179 ? 15.394 12.699 -7.845 1.00 89.06 179 SER A N 1
ATOM 1443 C CA . SER A 1 179 ? 16.139 11.811 -8.745 1.00 89.06 179 SER A CA 1
ATOM 1444 C C . SER A 1 179 ? 15.314 11.503 -9.985 1.00 89.06 179 SER A C 1
ATOM 1446 O O . SER A 1 179 ? 14.084 11.529 -9.928 1.00 89.06 179 SER A O 1
ATOM 1448 N N . ASP A 1 180 ? 15.968 11.155 -11.093 1.00 87.44 180 ASP A N 1
ATOM 1449 C CA . ASP A 1 180 ? 15.271 10.781 -12.331 1.00 87.44 180 ASP A CA 1
ATOM 1450 C C . ASP A 1 180 ? 14.321 9.597 -12.108 1.00 87.44 180 ASP A C 1
ATOM 1452 O O . ASP A 1 180 ? 13.161 9.634 -12.517 1.00 87.44 180 ASP A O 1
ATOM 1456 N N . SER A 1 181 ? 14.770 8.584 -11.363 1.00 86.94 181 SER A N 1
ATOM 1457 C CA . SER A 1 181 ? 13.966 7.414 -10.998 1.00 86.94 181 SER A CA 1
ATOM 1458 C C . SER A 1 181 ? 12.777 7.782 -10.104 1.00 86.94 181 SER A C 1
ATOM 1460 O O . SER A 1 181 ? 11.691 7.218 -10.254 1.00 86.94 181 SER A O 1
ATOM 1462 N N . GLY A 1 182 ? 12.964 8.742 -9.190 1.00 89.44 182 GLY A N 1
ATOM 1463 C CA . GLY A 1 182 ? 11.908 9.290 -8.337 1.00 89.44 182 GLY A CA 1
ATOM 1464 C C . GLY A 1 182 ? 10.865 10.070 -9.133 1.00 89.44 182 GLY A C 1
ATOM 1465 O O . GLY A 1 182 ? 9.675 9.785 -9.026 1.00 89.44 182 GLY A O 1
ATOM 1466 N N . LYS A 1 183 ? 11.309 10.994 -9.995 1.00 91.25 183 LYS A N 1
ATOM 1467 C CA . LYS A 1 183 ? 10.453 11.772 -10.908 1.00 91.25 183 LYS A CA 1
ATOM 1468 C C . LYS A 1 183 ? 9.638 10.863 -11.822 1.00 91.25 183 LYS A C 1
ATOM 1470 O O . LYS A 1 183 ? 8.426 11.036 -11.930 1.00 91.25 183 LYS A O 1
ATOM 1475 N N . ARG A 1 184 ? 10.286 9.860 -12.425 1.00 91.06 184 ARG A N 1
ATOM 1476 C CA . ARG A 1 184 ? 9.629 8.845 -13.255 1.00 91.06 184 ARG A CA 1
ATOM 1477 C C . ARG A 1 184 ? 8.593 8.066 -12.455 1.00 91.06 184 ARG A C 1
ATOM 1479 O O . ARG A 1 184 ? 7.444 7.989 -12.856 1.00 91.06 184 ARG A O 1
ATOM 1486 N N . SER A 1 185 ? 8.959 7.520 -11.301 1.00 91.00 185 SER A N 1
ATOM 1487 C CA . SER A 1 185 ? 8.016 6.730 -10.503 1.00 91.00 185 SER A CA 1
ATOM 1488 C C . SER A 1 185 ? 6.807 7.563 -10.049 1.00 91.00 185 SER A C 1
ATOM 1490 O O . SER A 1 185 ? 5.686 7.053 -10.042 1.00 91.00 185 SER A O 1
ATOM 1492 N N . ARG A 1 186 ? 7.006 8.854 -9.737 1.00 91.31 186 ARG A N 1
ATOM 1493 C CA . ARG A 1 186 ? 5.933 9.800 -9.389 1.00 91.31 186 ARG A CA 1
ATOM 1494 C C . ARG A 1 186 ? 4.944 10.068 -10.519 1.00 91.31 186 ARG A C 1
ATOM 1496 O O . ARG A 1 186 ? 3.773 10.293 -10.223 1.00 91.31 186 ARG A O 1
ATOM 1503 N N . SER A 1 187 ? 5.369 10.023 -11.783 1.00 92.75 187 SER A N 1
ATOM 1504 C CA . SER A 1 187 ? 4.460 10.266 -12.914 1.00 92.75 187 SER A CA 1
ATOM 1505 C C . SER A 1 187 ? 3.398 9.167 -13.059 1.00 92.75 187 SER A C 1
ATOM 1507 O O . SER A 1 187 ? 2.274 9.444 -13.471 1.00 92.75 187 SER A O 1
ATOM 1509 N N . PHE A 1 188 ? 3.721 7.936 -12.652 1.00 91.12 188 PHE A N 1
ATOM 1510 C CA . PHE A 1 188 ? 2.778 6.814 -12.593 1.00 91.12 188 PHE A CA 1
ATOM 1511 C C . PHE A 1 188 ? 2.098 6.680 -11.222 1.00 91.12 188 PHE A C 1
ATOM 1513 O O . PHE A 1 188 ? 0.945 6.255 -11.136 1.00 91.12 188 PHE A O 1
ATOM 1520 N N . MET A 1 189 ? 2.806 7.024 -10.141 1.00 89.88 189 MET A N 1
ATOM 1521 C CA . MET A 1 189 ? 2.340 6.892 -8.762 1.00 89.88 189 MET A CA 1
ATOM 1522 C C . MET A 1 189 ? 2.601 8.185 -7.960 1.00 89.88 189 MET A C 1
ATOM 1524 O O . MET A 1 189 ? 3.616 8.297 -7.270 1.00 89.88 189 MET A O 1
ATOM 1528 N N . PRO A 1 190 ? 1.673 9.158 -7.987 1.00 90.19 190 PRO A N 1
ATOM 1529 C CA . PRO A 1 190 ? 1.869 10.446 -7.315 1.00 90.19 190 PRO A CA 1
ATOM 1530 C C . PRO A 1 190 ? 1.856 10.338 -5.783 1.00 90.19 190 PRO A C 1
ATOM 1532 O O . PRO A 1 190 ? 2.499 11.132 -5.100 1.00 90.19 190 PRO A O 1
ATOM 1535 N N . CYS A 1 191 ? 1.171 9.334 -5.230 1.00 89.81 191 CYS A N 1
ATOM 1536 C CA . CYS A 1 191 ? 1.071 9.120 -3.788 1.00 89.81 191 CYS A CA 1
ATOM 1537 C C . CYS A 1 191 ? 1.718 7.804 -3.361 1.00 89.81 191 CYS A C 1
ATOM 1539 O O . CYS A 1 191 ? 1.591 6.790 -4.049 1.00 89.81 191 CYS A O 1
ATOM 1541 N N . VAL A 1 192 ? 2.343 7.791 -2.187 1.00 85.75 192 VAL A N 1
ATOM 1542 C CA . VAL A 1 192 ? 2.965 6.590 -1.630 1.00 85.75 192 VAL A CA 1
ATOM 1543 C C . VAL A 1 192 ? 1.941 5.476 -1.405 1.00 85.75 192 VAL A C 1
ATOM 1545 O O . VAL A 1 192 ? 0.818 5.700 -0.948 1.00 85.75 192 VAL A O 1
ATOM 1548 N N . ASN A 1 193 ? 2.328 4.238 -1.716 1.00 79.00 193 ASN A N 1
ATOM 1549 C CA . ASN A 1 193 ? 1.455 3.078 -1.583 1.00 79.00 193 ASN A CA 1
ATOM 1550 C C . ASN A 1 193 ? 2.186 1.906 -0.922 1.00 79.00 193 ASN A C 1
ATOM 1552 O O . ASN A 1 193 ? 3.060 1.275 -1.517 1.00 79.00 193 ASN A O 1
ATOM 1556 N N . LYS A 1 194 ? 1.756 1.556 0.297 1.00 72.31 194 LYS A N 1
ATOM 1557 C CA . LYS A 1 194 ? 2.329 0.455 1.093 1.00 72.31 194 LYS A CA 1
ATOM 1558 C C . LYS A 1 194 ? 2.256 -0.912 0.412 1.00 72.31 194 LYS A C 1
ATOM 1560 O O . LYS A 1 194 ? 3.070 -1.779 0.705 1.00 72.31 194 LYS A O 1
ATOM 1565 N N . LYS A 1 195 ? 1.256 -1.137 -0.443 1.00 72.06 195 LYS A N 1
ATOM 1566 C CA . LYS A 1 195 ? 1.004 -2.449 -1.055 1.00 72.06 195 LYS A CA 1
ATOM 1567 C C . LYS A 1 195 ? 1.831 -2.660 -2.318 1.00 72.06 195 LYS A C 1
ATOM 1569 O O . LYS A 1 195 ? 2.128 -3.800 -2.655 1.00 72.06 195 LYS A O 1
ATOM 1574 N N . LEU A 1 196 ? 2.230 -1.582 -2.997 1.00 68.25 196 LEU A N 1
ATOM 1575 C CA . LEU A 1 196 ? 2.878 -1.669 -4.306 1.00 68.25 196 LEU A CA 1
ATOM 1576 C C . LEU A 1 196 ? 4.230 -2.390 -4.257 1.00 68.25 196 LEU A C 1
ATOM 1578 O O . LEU A 1 196 ? 4.503 -3.223 -5.116 1.00 68.25 196 LEU A O 1
ATOM 1582 N N . LEU A 1 197 ? 5.027 -2.138 -3.216 1.00 58.69 197 LEU A N 1
ATOM 1583 C CA . LEU A 1 197 ? 6.330 -2.786 -3.013 1.00 58.69 197 LEU A CA 1
ATOM 1584 C C . LEU A 1 197 ? 6.225 -4.309 -2.830 1.00 58.69 197 LEU A C 1
ATOM 1586 O O . LEU A 1 197 ? 7.194 -5.024 -3.063 1.00 58.69 197 LEU A O 1
ATOM 1590 N N . VAL A 1 198 ? 5.050 -4.806 -2.434 1.00 62.97 198 VAL A N 1
ATOM 1591 C CA . VAL A 1 198 ? 4.789 -6.229 -2.176 1.00 62.97 198 VAL A CA 1
ATOM 1592 C C . VAL A 1 198 ? 4.165 -6.920 -3.397 1.00 62.97 198 VAL A C 1
ATOM 1594 O O . VAL A 1 198 ? 4.093 -8.143 -3.438 1.00 62.97 198 VAL A O 1
ATOM 1597 N N . HIS A 1 199 ? 3.721 -6.165 -4.410 1.00 66.56 199 HIS A N 1
ATOM 1598 C CA . HIS A 1 199 ? 2.982 -6.729 -5.540 1.00 66.56 199 HIS A CA 1
ATOM 1599 C C . HIS A 1 199 ? 3.872 -7.477 -6.534 1.00 66.56 199 HIS A C 1
ATOM 1601 O O . HIS A 1 199 ? 3.597 -8.634 -6.840 1.00 66.56 199 HIS A O 1
ATOM 1607 N N . ASN A 1 200 ? 4.896 -6.821 -7.086 1.00 77.00 200 ASN A N 1
ATOM 1608 C CA . ASN A 1 200 ? 5.767 -7.437 -8.087 1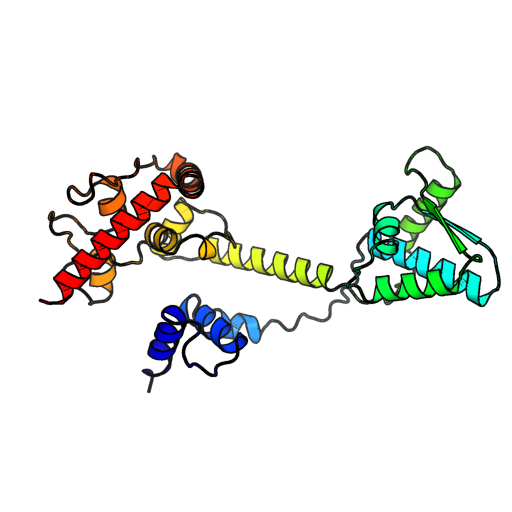.00 77.00 200 ASN A CA 1
ATOM 1609 C C . ASN A 1 200 ? 7.070 -6.642 -8.262 1.00 77.00 200 ASN A C 1
ATOM 1611 O O . ASN A 1 200 ? 7.031 -5.435 -8.509 1.00 77.00 200 ASN A O 1
ATOM 1615 N N . LYS A 1 201 ? 8.224 -7.321 -8.216 1.00 84.12 201 LY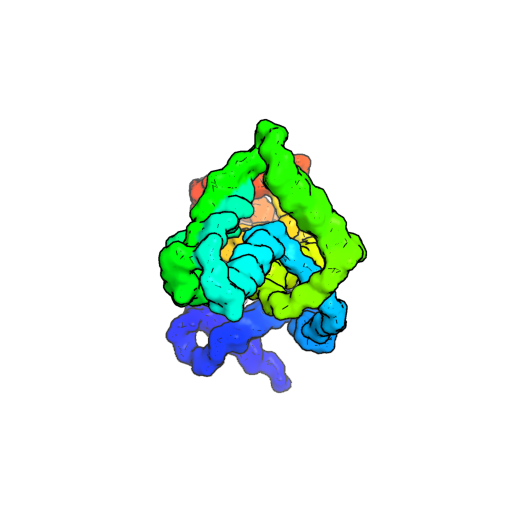S A N 1
ATOM 1616 C CA . LYS A 1 201 ? 9.539 -6.698 -8.457 1.00 84.12 201 LYS A CA 1
ATOM 1617 C C . LYS A 1 201 ? 9.651 -6.059 -9.850 1.00 84.12 201 LYS A C 1
ATOM 1619 O O . LYS A 1 201 ? 10.259 -5.005 -9.990 1.00 84.12 201 LYS A O 1
ATOM 1624 N N . CYS A 1 202 ? 9.011 -6.649 -10.859 1.00 86.25 202 CYS A N 1
ATOM 1625 C CA . CYS A 1 202 ? 8.990 -6.164 -12.238 1.00 86.25 202 CYS A CA 1
ATOM 1626 C C . CYS A 1 202 ? 8.347 -4.775 -12.343 1.00 86.25 202 CYS A C 1
ATOM 1628 O O . CYS A 1 202 ? 8.836 -3.900 -13.051 1.00 86.25 202 CYS A O 1
ATOM 1630 N N . LEU A 1 203 ? 7.283 -4.525 -11.577 1.00 87.06 203 LEU A N 1
ATOM 1631 C CA . LEU A 1 203 ? 6.643 -3.209 -11.546 1.00 87.06 203 LEU A CA 1
ATOM 1632 C C . LEU A 1 203 ? 7.579 -2.147 -10.972 1.00 87.06 203 LEU A C 1
ATOM 1634 O O . LEU A 1 203 ? 7.675 -1.052 -11.518 1.00 87.06 203 LEU A O 1
ATOM 1638 N N . VAL A 1 204 ? 8.306 -2.482 -9.902 1.00 86.19 204 VAL A N 1
ATOM 1639 C CA . VAL A 1 204 ? 9.305 -1.581 -9.313 1.00 86.19 204 VAL A CA 1
ATOM 1640 C C . VAL A 1 204 ? 10.388 -1.256 -10.336 1.00 86.19 204 VAL A C 1
ATOM 1642 O O . VAL A 1 204 ? 10.764 -0.093 -10.479 1.00 86.19 204 VAL A O 1
ATOM 1645 N N . TYR A 1 205 ? 10.848 -2.252 -11.092 1.00 89.06 205 TYR A N 1
ATOM 1646 C CA . TYR A 1 205 ? 11.848 -2.043 -12.129 1.00 89.06 205 TYR A CA 1
ATOM 1647 C C . TYR A 1 205 ? 11.365 -1.137 -13.261 1.00 89.06 205 TYR A C 1
ATOM 1649 O O . TYR A 1 205 ? 12.079 -0.227 -13.677 1.00 89.06 205 TYR A O 1
ATOM 1657 N N . PHE A 1 206 ? 10.129 -1.326 -13.716 1.00 90.50 206 PHE A N 1
ATOM 1658 C CA . PHE A 1 206 ? 9.529 -0.466 -14.732 1.00 90.50 206 PHE A CA 1
ATOM 1659 C C . PHE A 1 206 ? 9.399 0.989 -14.248 1.00 90.50 206 PHE A C 1
ATOM 1661 O O . PHE A 1 206 ? 9.795 1.924 -14.951 1.00 90.50 206 PHE A O 1
ATOM 1668 N N . LEU A 1 207 ? 8.883 1.183 -13.029 1.00 89.88 207 LEU A N 1
ATOM 1669 C CA . LEU A 1 207 ? 8.650 2.506 -12.444 1.00 89.88 207 LEU A CA 1
ATOM 1670 C C . LEU A 1 207 ? 9.943 3.284 -12.223 1.00 89.88 207 LEU A C 1
ATOM 1672 O O . LEU A 1 207 ? 10.042 4.456 -12.572 1.00 89.88 207 LEU A O 1
ATOM 1676 N N . THR A 1 208 ? 10.943 2.619 -11.657 1.00 88.38 208 THR A N 1
ATOM 1677 C CA . THR A 1 208 ? 12.219 3.255 -11.318 1.00 88.38 208 THR A CA 1
ATOM 1678 C C . THR A 1 208 ? 13.170 3.326 -12.509 1.00 88.38 208 THR A C 1
ATOM 1680 O O . THR A 1 208 ? 14.157 4.053 -12.453 1.00 88.38 208 THR A O 1
ATOM 1683 N N . GLY A 1 209 ? 12.918 2.551 -13.568 1.00 89.25 209 GLY A N 1
ATOM 1684 C CA . GLY A 1 209 ? 13.894 2.299 -14.629 1.00 89.25 209 GLY A CA 1
ATOM 1685 C C . GLY A 1 209 ? 15.110 1.495 -14.147 1.00 89.25 209 GLY A C 1
ATOM 1686 O O . GLY A 1 209 ? 16.077 1.337 -14.889 1.00 89.25 209 GLY A O 1
ATOM 1687 N N . HIS A 1 210 ? 15.092 1.000 -12.904 1.00 86.94 210 HIS A N 1
ATOM 1688 C CA . HIS A 1 210 ? 16.141 0.149 -12.359 1.00 86.94 210 HIS A CA 1
ATOM 1689 C C . HIS A 1 210 ? 15.858 -1.290 -12.754 1.00 86.94 210 HIS A C 1
ATOM 1691 O O . HIS A 1 210 ? 14.724 -1.725 -12.672 1.00 86.94 210 HIS A O 1
ATOM 1697 N N . GLY A 1 211 ? 16.857 -2.067 -13.154 1.00 88.19 211 GLY A N 1
ATOM 1698 C CA . GLY A 1 211 ? 16.612 -3.463 -13.511 1.00 88.19 211 GLY A CA 1
ATOM 1699 C C . GLY A 1 211 ? 17.625 -4.005 -14.505 1.00 88.19 211 GLY A C 1
ATOM 1700 O O . GLY A 1 211 ? 18.676 -3.393 -14.704 1.00 88.19 211 GLY A O 1
ATOM 1701 N N . PRO A 1 212 ? 17.329 -5.146 -15.141 1.00 91.06 212 PRO A N 1
ATOM 1702 C CA . PRO A 1 212 ? 18.203 -5.751 -16.138 1.00 91.06 212 PRO A CA 1
ATOM 1703 C C . PRO A 1 212 ? 18.109 -5.022 -17.489 1.00 91.06 212 PRO A C 1
ATOM 1705 O O . PRO A 1 212 ? 17.866 -5.627 -18.523 1.00 91.06 212 PRO A O 1
ATOM 1708 N N . PHE A 1 213 ? 18.255 -3.700 -17.485 1.00 94.75 213 PHE A N 1
ATOM 1709 C CA . PHE A 1 213 ? 18.181 -2.862 -18.675 1.00 94.75 213 PHE A CA 1
ATOM 1710 C C . PHE A 1 213 ? 19.582 -2.369 -19.045 1.00 94.75 213 PHE A C 1
ATOM 1712 O O . PHE A 1 213 ? 20.275 -1.868 -18.152 1.00 94.75 213 PHE A O 1
ATOM 1719 N N . PRO A 1 214 ? 20.008 -2.442 -20.321 1.00 95.69 214 PRO A N 1
ATOM 1720 C CA . PRO A 1 214 ? 21.310 -1.940 -20.751 1.00 95.69 214 PRO A CA 1
ATOM 1721 C C . PRO A 1 214 ? 21.628 -0.519 -20.278 1.00 95.69 214 PRO A C 1
ATOM 1723 O O . PRO A 1 214 ? 22.695 -0.307 -19.707 1.00 95.69 214 PRO A O 1
ATOM 1726 N N . CYS A 1 215 ? 20.692 0.432 -20.400 1.00 95.00 215 CYS A N 1
ATOM 1727 C CA . CYS A 1 215 ? 20.887 1.811 -19.932 1.00 95.00 215 CYS A CA 1
ATOM 1728 C C . CYS A 1 215 ? 21.234 1.882 -18.436 1.00 95.00 215 CYS A C 1
ATOM 1730 O O . CYS A 1 215 ? 22.158 2.591 -18.032 1.00 95.00 215 CYS A O 1
ATOM 1732 N N . TYR A 1 216 ? 20.511 1.120 -17.609 1.00 93.50 216 TYR A N 1
ATOM 1733 C CA . TYR A 1 216 ? 20.733 1.083 -16.167 1.00 93.50 216 TYR A CA 1
ATOM 1734 C C . TYR A 1 216 ? 22.045 0.371 -15.819 1.00 93.50 216 TYR A C 1
ATOM 1736 O O . TYR A 1 216 ? 22.862 0.902 -15.073 1.00 93.50 216 TYR A O 1
ATOM 1744 N N . LEU A 1 217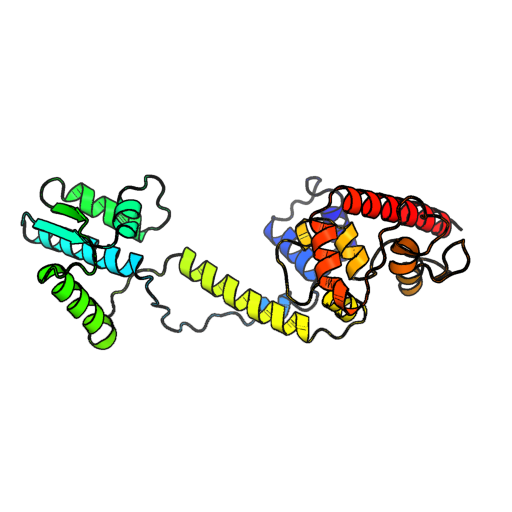 ? 22.288 -0.814 -16.379 1.00 94.12 217 LEU A N 1
ATOM 1745 C CA . LEU A 1 217 ? 23.478 -1.611 -16.073 1.00 94.12 217 LEU A CA 1
ATOM 1746 C C . LEU A 1 217 ? 24.774 -0.944 -16.554 1.00 94.12 217 LEU A C 1
ATOM 1748 O O . LEU A 1 217 ? 25.778 -0.991 -15.840 1.00 94.12 217 LEU A O 1
ATOM 1752 N N . HIS A 1 218 ? 24.748 -0.264 -17.702 1.00 94.19 218 HIS A N 1
ATOM 1753 C CA . HIS A 1 218 ? 25.869 0.534 -18.201 1.00 94.19 218 HIS A CA 1
ATOM 1754 C C . HIS A 1 218 ? 26.230 1.678 -17.244 1.00 94.19 218 HIS A C 1
ATOM 1756 O O . HIS A 1 218 ? 27.403 1.869 -16.925 1.00 94.19 218 HIS A O 1
ATOM 1762 N N . ARG A 1 219 ? 25.235 2.385 -16.685 1.00 92.94 219 ARG A N 1
ATOM 1763 C CA . ARG A 1 219 ? 25.465 3.430 -15.669 1.00 92.94 219 ARG A CA 1
ATOM 1764 C C . ARG A 1 219 ? 26.230 2.900 -14.448 1.00 92.94 219 ARG A C 1
ATOM 1766 O O . ARG A 1 219 ? 27.029 3.627 -13.864 1.00 92.94 219 ARG A O 1
ATOM 1773 N N . PHE A 1 220 ? 26.022 1.633 -14.086 1.00 89.69 220 PHE A N 1
ATOM 1774 C CA . PHE A 1 220 ? 26.736 0.950 -13.000 1.00 89.69 220 PHE A CA 1
ATOM 1775 C C . PHE A 1 220 ? 27.994 0.197 -13.453 1.00 89.69 220 PHE A C 1
ATOM 1777 O O . PHE A 1 220 ? 28.542 -0.580 -12.673 1.00 89.69 220 PHE A O 1
ATOM 1784 N N . LYS A 1 221 ? 28.464 0.426 -14.687 1.00 92.12 221 LYS A N 1
ATOM 1785 C CA . LYS A 1 221 ? 29.655 -0.210 -15.272 1.00 92.12 221 LYS A CA 1
ATOM 1786 C C . LYS A 1 221 ? 29.583 -1.743 -15.273 1.00 92.12 221 LYS A C 1
ATOM 1788 O O . LYS A 1 221 ? 30.602 -2.414 -15.161 1.00 92.12 221 LYS A O 1
ATOM 1793 N N . LYS A 1 222 ? 28.365 -2.291 -15.360 1.00 90.69 222 LYS A N 1
ATOM 1794 C CA . LYS A 1 222 ? 28.106 -3.735 -15.483 1.00 90.69 222 LYS A CA 1
ATOM 1795 C C . LYS A 1 222 ? 27.953 -4.191 -16.929 1.00 90.69 222 LYS A C 1
ATOM 1797 O O . LYS A 1 222 ? 27.992 -5.380 -17.182 1.00 90.69 222 LYS A O 1
ATOM 1802 N N . LEU A 1 223 ? 27.720 -3.263 -17.850 1.00 92.88 223 LEU A N 1
ATOM 1803 C CA . LEU A 1 223 ? 27.735 -3.508 -19.287 1.00 92.88 223 LEU A CA 1
ATOM 1804 C C . LEU A 1 223 ? 28.552 -2.408 -19.954 1.00 92.88 223 LEU A C 1
ATOM 1806 O O . LEU A 1 223 ? 28.546 -1.268 -19.489 1.00 92.88 223 LEU A O 1
ATOM 1810 N N . ASN A 1 224 ? 29.211 -2.747 -21.059 1.00 92.81 224 ASN A N 1
ATOM 1811 C CA . ASN A 1 224 ? 30.048 -1.818 -21.823 1.00 92.81 224 ASN A CA 1
ATOM 1812 C C . ASN A 1 224 ? 29.239 -0.886 -22.738 1.00 92.81 224 ASN A C 1
ATOM 1814 O O . ASN A 1 224 ? 29.774 0.095 -23.244 1.00 92.81 224 ASN A O 1
ATOM 1818 N N . SER A 1 225 ? 27.954 -1.178 -22.957 1.00 94.56 225 SER A N 1
ATOM 1819 C CA . SER A 1 225 ? 27.076 -0.397 -23.829 1.00 94.56 225 SER A CA 1
ATOM 1820 C C . SER A 1 225 ? 25.691 -0.212 -23.200 1.00 94.56 225 SER A C 1
ATOM 1822 O O . SER A 1 225 ? 25.154 -1.168 -22.633 1.00 94.56 225 SER A O 1
ATOM 1824 N N . PRO A 1 226 ? 25.080 0.983 -23.317 1.00 96.31 226 PRO A N 1
ATOM 1825 C CA . PRO A 1 226 ? 23.702 1.228 -22.897 1.00 96.31 226 PRO A CA 1
ATOM 1826 C C . PRO A 1 226 ? 22.668 0.776 -23.942 1.00 96.31 226 PRO A C 1
ATOM 1828 O O . PRO A 1 226 ? 21.469 0.984 -23.753 1.00 96.31 226 PRO A O 1
ATOM 1831 N N . LEU A 1 227 ? 23.104 0.218 -25.073 1.00 96.88 227 LEU A N 1
ATOM 1832 C CA . LEU A 1 227 ? 22.232 -0.068 -26.208 1.00 96.88 227 LEU A CA 1
ATOM 1833 C C . LEU A 1 227 ? 21.612 -1.467 -26.129 1.00 96.88 227 LEU A C 1
ATOM 1835 O O . LEU A 1 227 ? 22.242 -2.442 -25.723 1.00 96.88 227 LEU A O 1
ATOM 1839 N N . CYS A 1 228 ? 20.363 -1.557 -26.572 1.00 96.19 228 CYS A N 1
ATOM 1840 C CA . CYS A 1 228 ? 19.712 -2.798 -26.964 1.00 96.19 228 CYS A CA 1
ATOM 1841 C C . CYS A 1 228 ? 20.383 -3.360 -28.236 1.00 96.19 228 CYS A C 1
ATOM 1843 O O . CYS A 1 228 ? 20.811 -2.570 -29.082 1.00 96.19 228 CYS A O 1
ATOM 1845 N N . PRO A 1 229 ? 20.401 -4.690 -28.460 1.00 94.94 229 PRO A N 1
ATOM 1846 C CA . PRO A 1 229 ? 20.851 -5.282 -29.724 1.00 94.94 229 PRO A CA 1
ATOM 1847 C C . PRO A 1 229 ? 20.139 -4.751 -30.977 1.00 94.94 229 PRO A C 1
ATOM 1849 O O . PRO A 1 229 ? 20.687 -4.836 -32.070 1.00 94.94 229 PRO A O 1
ATOM 1852 N N . CYS A 1 230 ? 18.947 -4.160 -30.843 1.00 95.81 230 CYS A N 1
ATOM 1853 C CA . CYS A 1 230 ? 18.274 -3.488 -31.957 1.00 95.81 230 CYS A CA 1
ATOM 1854 C C . CYS A 1 230 ? 18.834 -2.079 -32.271 1.00 95.81 230 CYS A C 1
ATOM 1856 O O . CYS A 1 230 ? 18.269 -1.370 -33.102 1.00 95.81 230 CYS A O 1
ATOM 1858 N N . GLY A 1 231 ? 19.880 -1.629 -31.568 1.00 95.44 231 GLY A N 1
ATOM 1859 C CA . GLY A 1 231 ? 20.588 -0.366 -31.801 1.00 95.44 231 GLY A CA 1
ATOM 1860 C C . GLY A 1 231 ? 20.029 0.870 -31.084 1.00 95.44 231 GLY A C 1
ATOM 1861 O O . GLY A 1 231 ? 20.603 1.948 -31.212 1.00 95.44 231 GLY A O 1
ATOM 1862 N N . ARG A 1 232 ? 18.931 0.753 -30.324 1.00 97.50 232 ARG A N 1
ATOM 1863 C CA . ARG A 1 232 ? 18.347 1.865 -29.542 1.00 97.50 232 ARG A CA 1
ATOM 1864 C C . ARG A 1 232 ? 18.780 1.821 -28.071 1.00 97.50 232 ARG A C 1
ATOM 1866 O O . ARG A 1 232 ? 19.191 0.755 -27.613 1.00 97.50 232 ARG A O 1
ATOM 1873 N N . PRO A 1 233 ? 18.676 2.928 -27.309 1.00 97.19 233 PRO A N 1
ATOM 1874 C CA . PRO A 1 233 ? 18.864 2.902 -25.859 1.00 97.19 233 PRO A CA 1
ATOM 1875 C C . PRO A 1 233 ? 17.994 1.822 -25.204 1.00 97.19 233 PRO A C 1
ATOM 1877 O O . PRO A 1 233 ? 16.784 1.772 -25.413 1.00 97.19 233 PRO A O 1
ATOM 1880 N N . GLY A 1 234 ? 18.620 0.919 -24.451 1.00 96.44 234 GLY A N 1
ATOM 1881 C CA . GLY A 1 234 ? 17.937 -0.186 -23.787 1.00 96.44 234 GLY A CA 1
ATOM 1882 C C . GLY A 1 234 ? 17.388 0.230 -22.427 1.00 96.44 234 GLY A C 1
ATOM 1883 O O . GLY A 1 234 ? 17.876 -0.270 -21.415 1.00 96.44 234 GLY A O 1
ATOM 1884 N N . ASP A 1 235 ? 16.433 1.158 -22.389 1.00 95.31 235 ASP A N 1
ATOM 1885 C CA . ASP A 1 235 ? 15.683 1.527 -21.181 1.00 95.31 235 ASP A CA 1
ATOM 1886 C C . ASP A 1 235 ? 14.362 0.747 -21.061 1.00 95.31 235 ASP A C 1
ATOM 1888 O O . ASP A 1 235 ? 14.019 -0.058 -21.926 1.00 95.31 235 ASP A O 1
ATOM 1892 N N . ALA A 1 236 ? 13.633 0.950 -19.960 1.00 94.81 236 ALA A N 1
ATOM 1893 C CA . ALA A 1 236 ? 12.362 0.272 -19.740 1.00 94.81 236 ALA A CA 1
ATOM 1894 C C . ALA A 1 236 ? 11.361 0.567 -20.875 1.00 94.81 236 ALA A C 1
ATOM 1896 O O . ALA A 1 236 ? 10.897 -0.363 -21.529 1.00 94.81 236 ALA A O 1
ATOM 1897 N N . ASP A 1 237 ? 11.061 1.834 -21.164 1.00 95.38 237 ASP A N 1
ATOM 1898 C CA . ASP A 1 237 ? 10.027 2.204 -22.146 1.00 95.38 237 ASP A CA 1
ATOM 1899 C C . ASP A 1 237 ? 10.308 1.628 -23.535 1.00 95.38 237 ASP A C 1
ATOM 1901 O O . ASP A 1 237 ? 9.386 1.208 -24.240 1.00 95.38 237 ASP A O 1
ATOM 1905 N N . HIS A 1 238 ? 11.583 1.526 -23.912 1.00 97.06 238 HIS A N 1
ATOM 1906 C CA . HIS A 1 238 ? 11.980 0.841 -25.126 1.00 97.06 238 HIS A CA 1
ATOM 1907 C C . HIS A 1 238 ? 11.468 -0.606 -25.158 1.00 97.06 238 HIS A C 1
ATOM 1909 O O . HIS A 1 238 ? 10.753 -0.966 -26.089 1.00 97.06 238 HIS A O 1
ATOM 1915 N N . TYR A 1 239 ? 11.773 -1.430 -24.155 1.00 96.75 239 TYR A N 1
ATOM 1916 C CA . TYR A 1 239 ? 11.331 -2.832 -24.136 1.00 96.75 239 TYR A CA 1
ATOM 1917 C C . TYR A 1 239 ? 9.825 -2.999 -23.926 1.00 96.75 239 TYR A C 1
ATOM 1919 O O . TYR A 1 239 ? 9.243 -3.984 -24.382 1.00 96.75 239 TYR A O 1
ATOM 1927 N N . PHE A 1 240 ? 9.193 -2.053 -23.236 1.00 95.44 240 PHE A N 1
ATOM 1928 C CA . PHE A 1 240 ? 7.773 -2.122 -22.910 1.00 95.44 240 PHE A CA 1
ATOM 1929 C C . PHE A 1 240 ? 6.853 -1.749 -24.068 1.00 95.44 240 PHE A C 1
ATOM 1931 O O . PHE A 1 240 ? 5.757 -2.309 -24.171 1.00 95.44 240 PHE A O 1
ATOM 1938 N N . PHE A 1 241 ? 7.298 -0.840 -24.935 1.00 96.44 241 PHE A N 1
ATOM 1939 C CA . PHE A 1 241 ? 6.426 -0.225 -25.934 1.00 96.44 241 PHE A CA 1
ATOM 1940 C C . PHE A 1 241 ? 6.977 -0.293 -27.367 1.00 96.44 241 PHE A C 1
ATOM 1942 O O . PHE A 1 241 ? 6.199 -0.278 -28.321 1.00 96.44 241 PHE A O 1
ATOM 1949 N N . HIS A 1 242 ? 8.299 -0.398 -27.552 1.00 97.31 242 HIS A N 1
ATOM 1950 C CA . HIS A 1 242 ? 8.933 -0.073 -28.836 1.00 97.31 242 HIS A CA 1
ATOM 1951 C C . HIS A 1 242 ? 9.869 -1.143 -29.410 1.00 97.31 242 HIS A C 1
ATOM 1953 O O . HIS A 1 242 ? 10.140 -1.127 -30.612 1.00 97.31 242 HIS A O 1
ATOM 1959 N N . CYS A 1 243 ? 10.420 -2.034 -28.590 1.00 97.69 243 CYS A N 1
ATOM 1960 C CA . CYS A 1 243 ? 11.506 -2.914 -28.996 1.00 97.69 243 CYS A CA 1
ATOM 1961 C C . CYS A 1 243 ? 11.008 -4.019 -29.939 1.00 97.69 243 CYS A C 1
ATOM 1963 O O . CYS A 1 243 ? 10.150 -4.818 -29.570 1.00 97.69 243 CYS A O 1
ATOM 1965 N N . PRO A 1 244 ? 11.588 -4.165 -31.144 1.00 97.25 244 PRO A N 1
ATOM 1966 C CA . PRO A 1 244 ? 11.207 -5.248 -32.047 1.00 97.25 244 PRO A CA 1
ATOM 1967 C C . PRO A 1 244 ? 11.392 -6.646 -31.439 1.00 97.25 244 PRO A C 1
ATOM 1969 O O . PRO A 1 244 ? 10.670 -7.566 -31.810 1.00 97.25 244 PRO A O 1
ATOM 1972 N N . LEU A 1 245 ? 12.333 -6.797 -30.498 1.00 96.44 245 LEU A N 1
ATOM 1973 C CA . LEU A 1 245 ? 12.661 -8.073 -29.855 1.00 96.44 245 LEU A CA 1
ATOM 1974 C C . LEU A 1 245 ? 11.629 -8.507 -28.805 1.00 96.44 245 LEU A C 1
ATOM 1976 O O . LEU A 1 245 ? 11.568 -9.685 -28.472 1.00 96.44 245 LEU A O 1
ATOM 1980 N N . THR A 1 246 ? 10.814 -7.582 -28.295 1.00 96.75 246 THR A N 1
ATOM 1981 C CA . THR A 1 246 ? 9.773 -7.855 -27.288 1.00 96.75 246 THR A CA 1
ATOM 1982 C C . THR A 1 246 ? 8.366 -7.545 -27.800 1.00 96.75 246 THR A C 1
ATOM 1984 O O . THR A 1 246 ? 7.418 -7.483 -27.015 1.00 96.75 246 THR A O 1
ATOM 1987 N N . LYS A 1 247 ? 8.205 -7.413 -29.126 1.00 96.62 247 LYS A N 1
ATOM 1988 C CA . LYS A 1 247 ? 6.972 -6.977 -29.800 1.00 96.62 247 LYS A CA 1
ATOM 1989 C C . LYS A 1 247 ? 5.717 -7.742 -29.372 1.00 96.62 247 LYS A C 1
ATOM 1991 O O . LYS A 1 247 ? 4.658 -7.142 -29.222 1.00 96.62 247 LYS A O 1
ATOM 1996 N N . GLU A 1 248 ? 5.828 -9.052 -29.163 1.00 95.94 248 GLU A N 1
ATOM 1997 C CA . GLU A 1 248 ? 4.704 -9.920 -28.775 1.00 95.94 248 GLU A CA 1
ATOM 1998 C C . GLU A 1 248 ? 4.182 -9.644 -27.357 1.00 95.94 248 GLU A C 1
ATOM 2000 O O . GLU A 1 248 ? 3.057 -10.009 -27.015 1.00 95.94 248 GLU A O 1
ATOM 2005 N N . HIS A 1 249 ? 4.984 -8.979 -26.526 1.00 96.25 249 HIS A N 1
ATOM 2006 C CA . HIS A 1 249 ? 4.683 -8.713 -25.124 1.00 96.25 249 HIS A CA 1
ATOM 2007 C C . HIS A 1 249 ? 4.447 -7.232 -24.832 1.00 96.25 249 HIS A C 1
ATOM 2009 O O . HIS A 1 249 ? 4.251 -6.873 -23.672 1.00 96.25 249 HIS A O 1
ATOM 2015 N N . HIS A 1 250 ? 4.437 -6.371 -25.851 1.00 96.38 250 HIS A N 1
ATOM 2016 C CA . HIS A 1 250 ? 4.221 -4.946 -25.646 1.00 96.38 250 HIS A CA 1
ATOM 2017 C C . HIS A 1 250 ? 2.920 -4.662 -24.894 1.00 96.38 250 HIS A C 1
ATOM 2019 O O . HIS A 1 250 ? 1.878 -5.312 -25.078 1.00 96.38 250 HIS A O 1
ATOM 2025 N N . LEU A 1 251 ? 3.001 -3.641 -24.050 1.00 94.88 251 LEU A N 1
ATOM 2026 C CA . LEU A 1 251 ? 1.835 -2.987 -23.489 1.00 94.88 251 LEU A CA 1
ATOM 2027 C C . LEU A 1 251 ? 1.447 -1.810 -24.386 1.00 94.88 251 LEU A C 1
ATOM 2029 O O . LEU A 1 251 ? 2.251 -1.306 -25.167 1.00 94.88 251 LEU A O 1
ATOM 2033 N N . THR A 1 252 ? 0.202 -1.359 -24.282 1.00 93.75 252 THR A N 1
ATOM 2034 C CA . THR A 1 252 ? -0.209 -0.111 -24.931 1.00 93.75 252 THR A CA 1
ATOM 2035 C C . THR A 1 252 ? 0.490 1.050 -24.241 1.00 93.75 252 THR A C 1
ATOM 2037 O O . THR A 1 252 ? 0.358 1.188 -23.026 1.00 93.75 252 THR A O 1
ATOM 2040 N N . GLU A 1 253 ? 1.212 1.875 -24.991 1.00 94.69 253 GLU A N 1
ATOM 2041 C CA . GLU A 1 253 ? 1.851 3.067 -24.441 1.00 94.69 253 GLU A CA 1
ATOM 2042 C C . GLU A 1 253 ? 0.787 4.092 -24.005 1.00 94.69 253 GLU A C 1
ATOM 2044 O O . GLU A 1 253 ? -0.110 4.424 -24.789 1.00 94.69 253 GLU A O 1
ATOM 2049 N N . PRO A 1 254 ? 0.822 4.572 -22.752 1.00 94.44 254 PRO A N 1
ATOM 2050 C CA . PRO A 1 254 ? -0.118 5.581 -22.285 1.00 94.44 254 PRO A CA 1
ATOM 2051 C C . PRO A 1 254 ? 0.241 6.984 -22.774 1.00 94.44 254 PRO A C 1
ATOM 2053 O O . PRO A 1 254 ? 1.401 7.384 -22.780 1.00 94.44 254 PRO A O 1
ATOM 2056 N N . ALA A 1 255 ? -0.782 7.795 -23.043 1.00 93.31 255 ALA A N 1
ATOM 2057 C CA . ALA A 1 255 ? -0.606 9.241 -23.117 1.00 93.31 255 ALA A CA 1
ATOM 2058 C C . ALA A 1 255 ? -0.182 9.806 -21.746 1.00 93.31 255 ALA A C 1
ATOM 2060 O O . ALA A 1 255 ? -0.603 9.303 -20.701 1.00 93.31 255 ALA A O 1
ATOM 2061 N N . LEU A 1 256 ? 0.611 10.884 -21.742 1.00 90.12 256 LEU A N 1
ATOM 2062 C CA . LEU A 1 256 ? 1.199 11.473 -20.527 1.00 90.12 256 LEU A CA 1
ATOM 2063 C C . LEU A 1 256 ? 0.160 11.806 -19.441 1.00 90.12 256 LEU A C 1
ATOM 2065 O O . LEU A 1 256 ? 0.380 11.552 -18.261 1.00 90.12 256 LEU A O 1
ATOM 2069 N N . ASN A 1 257 ? -1.004 12.322 -19.828 1.00 93.38 257 ASN A N 1
ATOM 2070 C CA . ASN A 1 257 ? -2.100 12.649 -18.912 1.00 93.38 257 ASN A CA 1
ATOM 2071 C C . ASN A 1 257 ? -2.864 11.414 -18.387 1.00 93.38 257 ASN A C 1
ATOM 2073 O O . ASN A 1 257 ? -3.675 11.545 -17.474 1.00 93.38 257 ASN A O 1
ATOM 2077 N N . HIS A 1 258 ? -2.601 10.220 -18.926 1.00 94.12 258 HIS A N 1
ATOM 2078 C CA . HIS A 1 258 ? -3.235 8.958 -18.531 1.00 94.12 258 HIS A CA 1
ATOM 2079 C C . HIS A 1 258 ? -2.287 7.993 -17.801 1.00 94.12 258 HIS A C 1
ATOM 2081 O O . HIS A 1 258 ? -2.713 6.889 -17.466 1.00 94.12 258 HIS A O 1
ATOM 2087 N N . LEU A 1 259 ? -1.040 8.384 -17.502 1.00 93.56 259 LEU A N 1
ATOM 2088 C CA . LEU A 1 259 ? -0.031 7.507 -16.881 1.00 93.56 259 LEU A CA 1
ATOM 2089 C C . LEU A 1 259 ? -0.526 6.832 -15.595 1.00 93.56 259 LEU A C 1
ATOM 2091 O O . LEU A 1 259 ? -0.379 5.621 -15.430 1.00 93.56 259 LEU A O 1
ATOM 2095 N N . VAL A 1 260 ? -1.161 7.600 -14.707 1.00 94.00 260 VAL A N 1
ATOM 2096 C CA . VAL A 1 260 ? -1.660 7.096 -13.418 1.00 94.00 260 VAL A CA 1
ATOM 2097 C C . VAL A 1 260 ? -2.779 6.071 -13.608 1.00 94.00 260 VAL A C 1
ATOM 2099 O O . VAL A 1 260 ? -2.786 5.025 -12.957 1.00 94.00 260 VAL A O 1
ATOM 2102 N N . GLU A 1 261 ? -3.734 6.349 -14.495 1.00 94.31 261 GLU A N 1
ATOM 2103 C CA . GLU A 1 261 ? -4.871 5.451 -14.718 1.00 94.31 261 GLU A CA 1
ATOM 2104 C C . GLU A 1 261 ? -4.454 4.200 -15.490 1.00 94.31 261 GLU A C 1
ATOM 2106 O O . GLU A 1 261 ? -4.835 3.083 -15.138 1.00 94.31 261 GLU A O 1
ATOM 2111 N N . TRP A 1 262 ? -3.582 4.367 -16.483 1.00 95.19 262 TRP A N 1
ATOM 2112 C CA . TRP A 1 262 ? -2.943 3.258 -17.171 1.00 95.19 262 TRP A CA 1
ATOM 2113 C C . TRP A 1 262 ? -2.221 2.336 -16.188 1.00 95.19 262 TRP A C 1
ATOM 2115 O O . TRP A 1 262 ? -2.440 1.125 -16.208 1.00 95.19 262 TRP A O 1
ATOM 2125 N N . PHE A 1 263 ? -1.436 2.897 -15.264 1.00 92.25 263 PHE A N 1
ATOM 2126 C CA . PHE A 1 263 ? -0.706 2.100 -14.286 1.00 92.25 263 PHE A CA 1
ATOM 2127 C C . PHE A 1 263 ? -1.653 1.330 -13.358 1.00 92.25 263 PHE A C 1
ATOM 2129 O O . PHE A 1 263 ? -1.467 0.134 -13.136 1.00 92.25 263 PHE A O 1
ATOM 2136 N N . LYS A 1 264 ? -2.734 1.960 -12.879 1.00 90.81 264 LYS A N 1
ATOM 2137 C CA . LYS A 1 264 ? -3.774 1.259 -12.104 1.00 90.81 264 LYS A CA 1
ATOM 2138 C C . LYS A 1 264 ? -4.403 0.101 -12.881 1.00 90.81 264 LYS A C 1
ATOM 2140 O O . LYS A 1 264 ? -4.697 -0.931 -12.279 1.00 90.81 264 LYS A O 1
ATOM 2145 N N . ASN A 1 265 ? -4.609 0.254 -14.188 1.00 91.75 265 ASN A N 1
ATOM 2146 C CA . ASN A 1 265 ? -5.155 -0.805 -15.035 1.00 91.75 265 ASN A CA 1
ATOM 2147 C C . ASN A 1 265 ? -4.164 -1.956 -15.221 1.00 91.75 265 ASN A C 1
ATOM 2149 O O . ASN A 1 265 ? -4.563 -3.116 -15.122 1.00 91.75 265 ASN A O 1
ATOM 2153 N N . VAL A 1 266 ? -2.874 -1.656 -15.385 1.00 90.44 266 VAL A N 1
ATOM 2154 C CA . VAL A 1 266 ? -1.807 -2.668 -15.397 1.00 90.44 266 VAL A CA 1
ATOM 2155 C C . VAL A 1 266 ? -1.805 -3.476 -14.097 1.00 90.44 266 VAL A C 1
ATOM 2157 O O . VAL A 1 266 ? -1.778 -4.701 -14.152 1.00 90.44 266 VAL A O 1
ATOM 2160 N N . LEU A 1 267 ? -1.923 -2.823 -12.933 1.00 88.31 267 LEU A N 1
ATOM 2161 C CA . LEU A 1 267 ? -1.960 -3.507 -11.631 1.00 88.31 267 LEU A CA 1
ATOM 2162 C C . LEU A 1 267 ? -3.148 -4.465 -11.469 1.00 88.31 267 LEU A C 1
ATOM 2164 O O . LEU A 1 267 ? -3.048 -5.451 -10.740 1.00 88.31 267 LEU A O 1
ATOM 2168 N N . LYS A 1 268 ? -4.279 -4.168 -12.113 1.00 89.12 268 LYS A N 1
ATOM 2169 C CA . LYS A 1 268 ? -5.502 -4.981 -12.040 1.00 89.12 268 LYS A CA 1
ATOM 2170 C C . LYS A 1 268 ? -5.549 -6.081 -13.100 1.00 89.12 268 LYS A C 1
ATOM 2172 O O . LYS A 1 268 ? -6.324 -7.024 -12.955 1.00 89.12 268 LYS A O 1
ATOM 2177 N N . ASN A 1 269 ? -4.751 -5.968 -14.161 1.00 91.31 269 ASN A N 1
ATOM 2178 C CA . ASN A 1 269 ? -4.794 -6.876 -15.296 1.00 91.31 269 ASN A CA 1
ATOM 2179 C C . ASN A 1 269 ? -3.651 -7.897 -15.235 1.00 91.31 269 ASN A C 1
ATOM 2181 O O . ASN A 1 269 ? -2.495 -7.587 -15.523 1.00 91.31 269 ASN A O 1
ATOM 2185 N N . ARG A 1 270 ? -3.995 -9.150 -14.914 1.00 91.44 270 ARG A N 1
ATOM 2186 C CA . ARG A 1 270 ? -3.030 -10.253 -14.814 1.00 91.44 270 ARG A CA 1
ATOM 2187 C C . ARG A 1 270 ? -2.252 -10.487 -16.111 1.00 91.44 270 ARG A C 1
ATOM 2189 O O . ARG A 1 270 ? -1.067 -10.786 -16.036 1.00 91.44 270 ARG A O 1
ATOM 2196 N N . GLU A 1 271 ? -2.882 -10.322 -17.270 1.00 93.75 271 GLU A N 1
ATOM 2197 C CA . GLU A 1 271 ? -2.218 -10.480 -18.568 1.00 93.75 271 GLU A CA 1
ATOM 2198 C C . GLU A 1 271 ? -1.132 -9.414 -18.767 1.00 93.75 271 GLU A C 1
ATOM 2200 O O . GLU A 1 271 ? -0.018 -9.730 -19.178 1.00 93.75 271 GLU A O 1
ATOM 2205 N N . CYS A 1 272 ? -1.402 -8.163 -18.377 1.00 92.62 272 CYS A N 1
ATOM 2206 C CA . CYS A 1 272 ? -0.389 -7.106 -18.409 1.00 92.62 272 CYS A CA 1
ATOM 2207 C C . CYS A 1 272 ? 0.801 -7.434 -17.497 1.00 92.62 272 CYS A C 1
ATOM 2209 O O . CYS A 1 272 ? 1.948 -7.243 -17.896 1.00 92.62 272 CYS A O 1
ATOM 2211 N N . ILE A 1 273 ? 0.542 -7.957 -16.293 1.00 90.69 273 ILE A N 1
ATOM 2212 C CA . ILE A 1 273 ? 1.599 -8.372 -15.357 1.00 90.69 273 ILE A CA 1
ATOM 2213 C C . ILE A 1 273 ? 2.433 -9.530 -15.924 1.00 90.69 273 ILE A C 1
ATOM 2215 O O . ILE A 1 273 ? 3.657 -9.508 -15.813 1.00 90.69 273 ILE A O 1
ATOM 2219 N N . LEU A 1 274 ? 1.805 -10.512 -16.576 1.00 92.94 274 LEU A N 1
ATOM 2220 C CA . LEU A 1 274 ? 2.524 -11.622 -17.208 1.00 92.94 274 LEU A CA 1
ATOM 2221 C C . LEU A 1 274 ? 3.417 -11.138 -18.355 1.00 92.94 274 LEU A C 1
ATOM 2223 O O . LEU A 1 274 ? 4.579 -11.528 -18.433 1.00 92.94 274 LEU A O 1
ATOM 2227 N N . ARG A 1 275 ? 2.916 -10.239 -19.207 1.00 94.81 275 ARG A N 1
ATOM 2228 C CA . ARG A 1 275 ? 3.716 -9.615 -20.274 1.00 94.81 275 ARG A CA 1
ATOM 2229 C C . ARG A 1 275 ? 4.904 -8.830 -19.727 1.00 94.81 275 ARG A C 1
ATOM 2231 O O . ARG A 1 275 ? 6.009 -8.970 -20.245 1.00 94.81 275 ARG A O 1
ATOM 2238 N N . LEU A 1 276 ? 4.692 -8.077 -18.643 1.00 92.00 276 LEU A N 1
ATOM 2239 C CA . LEU A 1 276 ? 5.761 -7.424 -17.885 1.00 92.00 276 LEU A CA 1
ATOM 2240 C C . LEU A 1 276 ? 6.847 -8.424 -17.499 1.00 92.00 276 LEU A C 1
ATOM 2242 O O . LEU A 1 276 ? 8.014 -8.223 -17.826 1.00 92.00 276 LEU A O 1
ATOM 2246 N N . GLU A 1 277 ? 6.472 -9.522 -16.851 1.00 93.12 277 GLU A N 1
ATOM 2247 C CA . GLU A 1 277 ? 7.416 -10.563 -16.446 1.00 93.12 277 GLU A CA 1
ATOM 2248 C C . GLU A 1 277 ? 8.152 -11.198 -17.633 1.00 93.12 277 GLU A C 1
ATOM 2250 O O . GLU A 1 277 ? 9.354 -11.438 -17.519 1.00 93.12 277 GLU A O 1
ATOM 2255 N N . MET A 1 278 ? 7.484 -11.432 -18.772 1.00 95.88 278 MET A N 1
ATOM 2256 C CA . MET A 1 278 ? 8.140 -11.968 -19.976 1.00 95.88 278 MET A CA 1
ATOM 2257 C C . MET A 1 278 ? 9.223 -11.021 -20.488 1.00 95.88 278 MET A C 1
ATOM 2259 O O . MET A 1 278 ? 10.349 -11.453 -20.734 1.00 95.88 278 MET A O 1
ATOM 2263 N N . ILE A 1 279 ? 8.900 -9.729 -20.594 1.00 95.56 279 ILE A N 1
ATOM 2264 C CA . ILE A 1 279 ? 9.846 -8.697 -21.027 1.00 95.56 279 ILE A CA 1
ATOM 2265 C C . ILE A 1 279 ? 11.048 -8.651 -20.084 1.00 95.56 279 ILE A C 1
ATOM 2267 O O . ILE A 1 279 ? 12.190 -8.637 -20.535 1.00 95.56 279 ILE A O 1
ATOM 2271 N N . PHE A 1 280 ? 10.816 -8.679 -18.772 1.00 93.00 280 PHE A N 1
ATOM 2272 C CA . PHE A 1 280 ? 11.911 -8.662 -17.806 1.00 93.00 280 PHE A CA 1
ATOM 2273 C C . PHE A 1 280 ? 12.820 -9.879 -17.906 1.00 93.00 280 PHE A C 1
ATOM 2275 O O . PHE A 1 280 ? 14.038 -9.712 -17.867 1.00 93.00 280 PHE A O 1
ATOM 2282 N N . ARG A 1 281 ? 12.251 -11.080 -18.059 1.00 94.56 281 ARG A N 1
ATOM 2283 C CA . ARG A 1 281 ? 13.042 -12.302 -18.252 1.00 94.56 281 ARG A CA 1
ATOM 2284 C C . ARG A 1 281 ? 13.891 -12.219 -19.515 1.00 94.56 281 ARG A C 1
ATOM 2286 O O . ARG A 1 281 ? 15.084 -12.499 -19.453 1.00 94.56 281 ARG A O 1
ATOM 2293 N N . PHE A 1 282 ? 13.312 -11.741 -20.616 1.00 95.44 282 PHE A N 1
ATOM 2294 C CA . PHE A 1 282 ? 14.054 -11.497 -21.851 1.00 95.44 282 PHE A CA 1
ATOM 2295 C C . PHE A 1 282 ? 15.237 -10.540 -21.624 1.00 95.44 282 PHE A C 1
ATOM 2297 O O . PHE A 1 282 ? 16.372 -10.854 -21.987 1.00 95.44 282 PHE A O 1
ATOM 2304 N N . CYS A 1 283 ? 14.994 -9.396 -20.979 1.00 94.75 283 CYS A N 1
ATOM 2305 C CA . CYS A 1 283 ? 16.026 -8.401 -20.695 1.00 94.75 283 CYS A CA 1
ATOM 2306 C C . CYS A 1 283 ? 17.139 -8.948 -19.785 1.00 94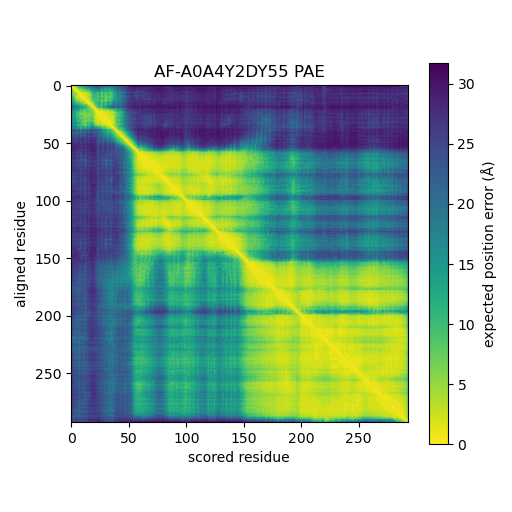.75 283 CYS A C 1
ATOM 2308 O O . CYS A 1 283 ? 18.316 -8.680 -20.029 1.00 94.75 283 CYS A O 1
ATOM 2310 N N . GLU A 1 284 ? 16.790 -9.741 -18.769 1.00 93.88 284 GLU A N 1
ATOM 2311 C CA . GLU A 1 284 ? 17.738 -10.403 -17.865 1.00 93.88 284 GLU A CA 1
ATOM 2312 C C . GLU A 1 284 ? 18.630 -11.401 -18.605 1.00 93.88 284 GLU A C 1
ATOM 2314 O O . GLU A 1 284 ? 19.855 -11.302 -18.537 1.00 93.88 284 GLU A O 1
ATOM 2319 N N . GLU A 1 285 ? 18.043 -12.311 -19.380 1.00 94.62 285 GLU A N 1
ATOM 2320 C CA . GLU A 1 285 ? 18.789 -13.286 -20.181 1.00 94.62 285 GLU A CA 1
ATOM 2321 C C . GLU A 1 285 ? 19.684 -12.621 -21.230 1.00 94.62 285 GLU A C 1
ATOM 2323 O O . GLU A 1 285 ? 20.803 -13.068 -21.490 1.00 94.62 285 GLU A O 1
ATOM 2328 N N . MET A 1 286 ? 19.195 -11.555 -21.858 1.00 93.75 286 MET A N 1
ATOM 2329 C CA . MET A 1 286 ? 19.959 -10.787 -22.832 1.00 93.75 286 MET A CA 1
ATOM 2330 C C . MET A 1 286 ? 21.142 -10.074 -22.165 1.00 93.75 286 MET A C 1
ATOM 2332 O O . MET A 1 286 ? 22.270 -10.208 -22.636 1.00 93.75 286 MET A O 1
ATOM 2336 N N . CYS A 1 287 ? 20.929 -9.366 -21.053 1.00 91.19 287 CYS A N 1
ATOM 2337 C CA . CYS A 1 287 ? 22.010 -8.676 -20.347 1.00 91.19 287 CYS A CA 1
ATOM 2338 C C . CYS A 1 287 ? 23.046 -9.651 -19.779 1.00 91.19 287 CYS A C 1
ATOM 2340 O O . CYS A 1 287 ? 24.239 -9.365 -19.829 1.00 91.19 287 CYS A O 1
ATOM 2342 N N . ASN A 1 288 ? 22.617 -10.818 -19.292 1.00 90.06 288 ASN A N 1
ATOM 2343 C CA . ASN A 1 288 ? 23.530 -11.857 -18.822 1.00 90.06 288 ASN A CA 1
ATOM 2344 C C . ASN A 1 288 ? 24.433 -12.374 -19.949 1.00 90.06 288 ASN A C 1
ATOM 2346 O O . ASN A 1 288 ? 25.624 -12.567 -19.720 1.00 90.06 288 ASN A O 1
ATOM 2350 N N . ARG A 1 289 ? 23.899 -12.542 -21.167 1.00 88.50 289 ARG A N 1
ATOM 2351 C CA . ARG A 1 289 ? 24.694 -12.908 -22.351 1.00 88.50 289 ARG A CA 1
ATOM 2352 C C . ARG A 1 289 ? 25.677 -11.811 -22.752 1.00 88.50 289 ARG A C 1
ATOM 2354 O O . ARG A 1 289 ? 26.820 -12.111 -23.063 1.00 88.50 289 ARG A O 1
ATOM 2361 N N . LEU A 1 290 ? 25.254 -10.549 -22.707 1.00 81.06 290 LEU A N 1
ATOM 2362 C CA . LEU A 1 290 ? 26.113 -9.406 -23.040 1.00 81.06 290 LEU A CA 1
ATOM 2363 C C . LEU A 1 290 ? 27.243 -9.175 -22.026 1.00 81.06 290 LEU A C 1
ATOM 2365 O O . LEU A 1 290 ? 28.243 -8.572 -22.383 1.00 81.06 290 LEU A O 1
ATOM 2369 N N . ASN A 1 291 ? 27.091 -9.641 -20.784 1.00 75.12 291 ASN A N 1
ATOM 2370 C CA . ASN A 1 291 ? 28.101 -9.509 -19.730 1.00 75.12 291 ASN A CA 1
ATOM 2371 C C . ASN A 1 291 ? 29.160 -10.636 -19.743 1.00 75.12 291 ASN A C 1
ATOM 2373 O O . ASN A 1 291 ? 30.083 -10.622 -18.935 1.00 75.12 291 ASN A O 1
ATOM 2377 N N . GLN A 1 292 ? 29.007 -11.651 -20.603 1.00 62.34 292 GLN A N 1
ATOM 2378 C CA . GLN A 1 292 ? 29.964 -12.761 -20.742 1.00 62.34 292 GLN A CA 1
ATOM 2379 C C . GLN A 1 292 ? 31.071 -12.486 -21.777 1.00 62.34 292 GLN A C 1
ATOM 2381 O O . GLN A 1 292 ? 31.947 -13.332 -21.957 1.00 62.34 292 GLN A O 1
ATOM 2386 N N . TYR A 1 293 ? 31.045 -11.314 -22.418 1.00 49.66 293 TYR A N 1
ATOM 2387 C CA . TYR A 1 293 ? 32.000 -10.847 -23.426 1.00 49.66 293 TYR A CA 1
ATOM 2388 C C . TYR A 1 293 ? 32.543 -9.467 -23.046 1.00 49.66 293 TYR A C 1
ATOM 2390 O O . TYR A 1 293 ? 33.716 -9.197 -23.380 1.00 49.66 293 TYR A O 1
#

Organism: Araneus ventricosus (NCBI:txid182803)

Radius of gyration: 29.02 Å; Cα contacts (8 Å, |Δi|>4): 241; chains: 1; bounding box: 73×41×79 Å

Foldseek 3Di:
DPPPLVVVLVCCVPPVPPDDPDPPVVNVVSVCCVVPVPCVVVVPPPPPPPPPVPDDDDPLRVVLVVLLVVLVVCVVVVAQDEAEDQPPVNVVLLVDPDDPWPSSVSSNVSVVVSPRSYHYHYDHPPPPPPVVVVVVVVVVVCVPPNDDDPDDDGPVNVVVVVVVVVQVVVLVCLQVPDDPLSVQLCLQPVGDDPCPVVQDPLLSCLSSQAALFLLNCVVVVLFVGQDDPVGHRRTNCCLQANPPVLVVLHDPDDDSVCSNVSSVVCSVDPSSVVSSVVSRVVSNVRSVVRSVD

Mean predicted aligned error: 14.73 Å